Protein AF-A0A448WUN4-F1 (afdb_monomer_lite)

Radius of gyration: 31.85 Å; chains: 1; bounding box: 96×99×86 Å

Organism: NCBI:txid117903

Sequence (329 aa):
MLTHLNMSLDLSNSFTWDDYIARIDGHSADPKCFKQHIIPPPNNFEVNSLLEAVDHRSAAHDVPLATLSIDNINGASVLLDGNPNISPFLGSGTGRRSMMSGIVPGSGALRRFRAAAFSLGRVVELWGPRVRVRLVGTDDRNDCFFLVDSDQIRPYPSGHDLQPPFGYMHNHLVWGRTLKRAIEDAIFASPSWFIKPPPYPEGNLFKLGDKLEAVDRRNAQLICPASIGAISGQHVLVSFDGWSGAFDYWTRFDSRDLFPVGWCQAAGHPLQPPGPQASRPKLSISPSNNHDSHLSCNQQNSNSLSSSTHTSTASSKPRRRTGGSSEKA

pLDDT: mean 73.77, std 28.71, range [26.69, 98.81]

Secondary structure (DSSP, 8-state):
----------GGG---HHHHHHHHT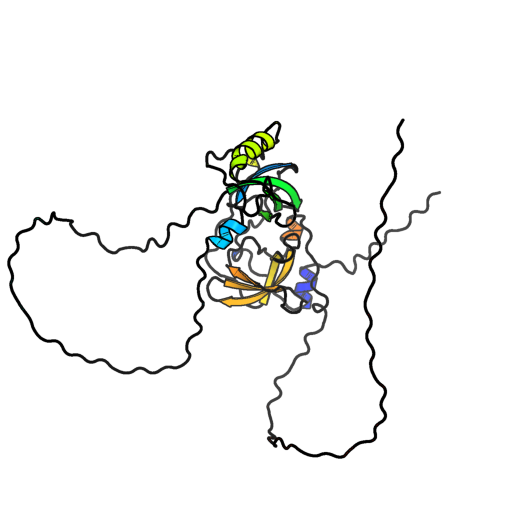--BPPGGGSSS-SSPPP----TT-EEEEE-HHHHHHTS-------------------------------------------S-----PPPPPEEEEEEEEEETTEEEEEETT--STT-EEEETT-TTEEPSP-SSPPPPPTT-SS-GGGHHHHHHHHHTTPPBPPGGGSPPPPPPPSS----TT-EEEEEETTEEEEEEEEEEEEEETTEEEEEETTS-STT-EEEETT-TTEE-TTHHHHHTPPBPPPPTTTTS-------------------------------------------------

InterPro domains:
  IPR004092 Mbt repeat domain [PF02820] (211-274)
  IPR004092 Mbt repeat domain [PS51079] (173-274)
  IPR004092 Mbt repeat domain [SM00561] (15-165)
  IPR004092 Mbt repeat domain [SM00561] (173-274)
  IPR050548 Polycomb group and chromatin remodeling factors [PTHR12247] (13-313)

Structure (mmCIF, N/CA/C/O backbone):
data_AF-A0A448WUN4-F1
#
_entry.id   AF-A0A448WUN4-F1
#
loop_
_atom_site.group_PDB
_atom_site.id
_atom_site.type_symbol
_atom_site.label_atom_id
_atom_site.label_alt_id
_atom_site.label_comp_id
_atom_site.label_asym_id
_atom_site.label_entity_id
_atom_site.label_seq_id
_atom_site.pdbx_PDB_ins_code
_atom_site.Cartn_x
_atom_site.Cartn_y
_atom_site.Cartn_z
_atom_site.occupancy
_atom_site.B_iso_or_equiv
_atom_site.auth_seq_id
_atom_site.auth_comp_id
_atom_site.auth_asym_id
_atom_site.auth_atom_id
_atom_site.pdbx_PDB_model_num
ATOM 1 N N . MET A 1 1 ? 25.906 38.667 14.475 1.00 34.78 1 MET A N 1
ATOM 2 C CA . MET A 1 1 ? 26.335 38.123 13.170 1.00 34.78 1 MET A CA 1
ATOM 3 C C . MET A 1 1 ? 26.348 36.609 13.283 1.00 34.78 1 MET A C 1
ATOM 5 O O . MET A 1 1 ? 27.312 36.054 13.787 1.00 34.78 1 MET A O 1
ATOM 9 N N . LEU A 1 2 ? 25.231 35.967 12.936 1.00 33.78 2 LEU A N 1
ATOM 10 C CA . LEU A 1 2 ? 25.111 34.510 12.869 1.00 33.78 2 LEU A CA 1
ATOM 11 C C . LEU A 1 2 ? 25.535 34.081 11.465 1.00 33.78 2 LEU A C 1
ATOM 13 O O . LEU A 1 2 ? 24.986 34.560 10.474 1.00 33.78 2 LEU A O 1
ATOM 17 N N . THR A 1 3 ? 26.552 33.235 11.391 1.00 36.47 3 THR A N 1
ATOM 18 C CA . THR A 1 3 ? 27.029 32.628 10.155 1.00 36.47 3 THR A CA 1
ATOM 19 C C . THR A 1 3 ? 25.971 31.657 9.638 1.00 36.47 3 THR A C 1
ATOM 21 O O . THR A 1 3 ? 25.732 30.602 10.219 1.00 36.47 3 THR A O 1
ATOM 24 N N . HIS A 1 4 ? 25.334 32.031 8.527 1.00 40.88 4 HIS A N 1
ATOM 25 C CA . HIS A 1 4 ? 24.613 31.114 7.652 1.00 40.88 4 HIS A CA 1
ATOM 26 C C . HIS A 1 4 ? 25.599 30.047 7.162 1.00 40.88 4 HIS A C 1
ATOM 28 O O . HIS A 1 4 ? 26.356 30.272 6.217 1.00 40.88 4 HIS A O 1
ATOM 34 N N . LEU A 1 5 ? 25.618 28.891 7.824 1.00 43.62 5 LEU A N 1
ATOM 35 C CA . LEU A 1 5 ? 26.245 27.702 7.270 1.00 43.62 5 LEU A CA 1
ATOM 36 C C . LEU A 1 5 ? 25.343 27.191 6.150 1.00 43.62 5 LEU A C 1
ATOM 38 O O . LEU A 1 5 ? 24.258 26.657 6.359 1.00 43.62 5 LEU A O 1
ATOM 42 N N . ASN A 1 6 ? 25.831 27.473 4.953 1.00 38.47 6 ASN A N 1
ATOM 43 C CA . ASN A 1 6 ? 25.390 27.023 3.653 1.00 38.47 6 ASN A CA 1
ATOM 44 C C . ASN A 1 6 ? 25.096 25.508 3.679 1.00 38.47 6 ASN A C 1
ATOM 46 O O . ASN A 1 6 ? 26.016 24.694 3.622 1.00 38.47 6 ASN A O 1
ATOM 50 N N . MET A 1 7 ? 23.819 25.122 3.769 1.00 45.12 7 MET A N 1
ATOM 51 C CA . MET A 1 7 ? 23.372 23.788 3.366 1.00 45.12 7 MET A CA 1
ATOM 52 C C . MET A 1 7 ? 23.432 23.719 1.838 1.00 45.12 7 MET A C 1
ATOM 54 O O . MET A 1 7 ? 22.410 23.819 1.161 1.00 45.12 7 MET A O 1
ATOM 58 N N . SER A 1 8 ? 24.630 23.546 1.279 1.00 41.94 8 SER A N 1
ATOM 59 C CA . SER A 1 8 ? 24.746 22.990 -0.065 1.00 41.94 8 SER A CA 1
ATOM 60 C C . SER A 1 8 ? 24.366 21.513 0.036 1.00 41.94 8 SER A C 1
ATOM 62 O O . SER A 1 8 ? 25.214 20.650 0.263 1.00 41.94 8 SER A O 1
ATOM 64 N N . LEU A 1 9 ? 23.063 21.236 -0.030 1.00 43.62 9 LEU A N 1
ATOM 65 C CA . LEU A 1 9 ? 22.558 19.897 -0.294 1.00 43.62 9 LEU A CA 1
ATOM 66 C C . LEU A 1 9 ? 23.211 19.431 -1.590 1.00 43.62 9 LEU A C 1
ATOM 68 O O . LEU A 1 9 ? 23.039 20.050 -2.640 1.00 43.62 9 LEU A O 1
ATOM 72 N N . ASP A 1 10 ? 23.987 18.362 -1.485 1.00 39.41 10 ASP A N 1
ATOM 73 C CA . ASP A 1 10 ? 24.520 17.634 -2.621 1.00 39.41 10 ASP A CA 1
ATOM 74 C C . ASP A 1 10 ? 23.350 16.966 -3.365 1.00 39.41 10 ASP A C 1
ATOM 76 O O . ASP A 1 10 ? 23.041 15.791 -3.185 1.00 39.41 10 ASP A O 1
ATOM 80 N N . LEU A 1 11 ? 22.642 17.760 -4.170 1.00 48.22 11 LEU A N 1
ATOM 81 C CA . LEU A 1 11 ? 21.568 17.328 -5.069 1.00 48.22 11 LEU A CA 1
ATOM 82 C C . LEU A 1 11 ? 22.083 16.397 -6.182 1.00 48.22 11 LEU A C 1
ATOM 84 O O . LEU A 1 11 ? 21.284 15.882 -6.955 1.00 48.22 11 LEU A O 1
ATOM 88 N N . SER A 1 12 ? 23.398 16.157 -6.272 1.00 50.25 12 SER A N 1
ATOM 89 C CA . SER A 1 12 ? 23.999 15.328 -7.324 1.00 50.25 12 SER A CA 1
ATOM 90 C C . SER A 1 12 ? 23.804 13.816 -7.127 1.00 50.25 12 SER A C 1
ATOM 92 O O . SER A 1 12 ? 24.121 13.047 -8.030 1.00 50.25 12 SER A O 1
ATOM 94 N N . ASN A 1 13 ? 23.246 13.385 -5.986 1.00 57.09 13 ASN A N 1
ATOM 95 C CA . ASN A 1 13 ? 23.095 11.970 -5.621 1.00 57.09 13 ASN A CA 1
ATOM 96 C C . ASN A 1 13 ? 21.646 11.522 -5.321 1.00 57.09 13 ASN A C 1
ATOM 98 O O . ASN A 1 13 ? 21.437 10.407 -4.836 1.00 57.09 13 ASN A O 1
ATOM 102 N N . SER A 1 14 ? 20.625 12.349 -5.581 1.00 77.62 14 SER A N 1
ATOM 103 C CA . SER A 1 14 ? 19.226 11.933 -5.395 1.00 77.62 14 SER A CA 1
ATOM 104 C C . SER A 1 14 ? 18.768 11.019 -6.534 1.00 77.62 14 SER A C 1
ATOM 106 O O . SER A 1 14 ? 18.884 11.382 -7.700 1.00 77.62 14 SER A O 1
ATOM 108 N N . PHE A 1 15 ? 18.223 9.845 -6.206 1.00 88.94 15 PHE A N 1
ATOM 109 C CA . PHE A 1 15 ? 17.659 8.924 -7.194 1.00 88.94 15 PHE A CA 1
ATOM 110 C C . PHE A 1 15 ? 16.473 9.554 -7.938 1.00 88.94 15 PHE A C 1
ATOM 112 O O . PHE A 1 15 ? 15.528 10.028 -7.308 1.00 88.94 15 PHE A O 1
ATOM 119 N N . THR A 1 16 ? 16.499 9.484 -9.269 1.00 92.50 16 THR A N 1
ATOM 120 C CA . THR A 1 16 ? 15.352 9.767 -10.137 1.00 92.50 16 THR A CA 1
ATOM 121 C C . THR A 1 16 ? 15.116 8.570 -11.054 1.00 92.50 16 THR A C 1
ATOM 123 O O . THR A 1 16 ? 16.055 7.876 -11.460 1.00 92.50 16 THR A O 1
ATOM 126 N N . TRP A 1 17 ? 13.851 8.306 -11.376 1.00 94.94 17 TRP A N 1
ATOM 127 C CA . TRP A 1 17 ? 13.513 7.225 -12.296 1.00 94.94 17 TRP A CA 1
ATOM 128 C C . TRP A 1 17 ? 14.002 7.497 -13.715 1.00 94.94 17 TRP A C 1
ATOM 130 O O . TRP A 1 17 ? 14.497 6.570 -14.352 1.00 94.94 17 TRP A O 1
ATOM 140 N N . ASP A 1 18 ? 13.912 8.744 -14.179 1.00 93.31 18 ASP A N 1
ATOM 141 C CA . ASP A 1 18 ? 14.301 9.130 -15.537 1.00 93.31 18 ASP A CA 1
ATOM 142 C C . ASP A 1 18 ? 15.790 8.853 -15.790 1.00 93.31 18 ASP A C 1
ATOM 144 O O . ASP A 1 18 ? 16.134 8.146 -16.741 1.00 93.31 18 ASP A O 1
ATOM 148 N N . ASP A 1 19 ? 16.671 9.305 -14.889 1.00 92.25 19 ASP A N 1
ATOM 149 C CA . ASP A 1 19 ? 18.114 9.066 -15.010 1.00 92.25 19 ASP A CA 1
ATOM 150 C C . ASP A 1 19 ? 18.443 7.577 -14.875 1.00 92.25 19 ASP A C 1
ATOM 152 O O . ASP A 1 19 ? 19.296 7.036 -15.587 1.00 92.25 19 ASP A O 1
ATOM 156 N N . TYR A 1 20 ? 17.765 6.885 -13.955 1.00 93.69 20 TYR A N 1
ATOM 157 C CA . TYR A 1 20 ? 18.007 5.470 -13.708 1.00 93.69 20 TYR A CA 1
ATOM 158 C C . TYR A 1 20 ? 17.620 4.601 -14.905 1.00 93.69 20 TYR A C 1
ATOM 160 O O . TYR A 1 20 ? 18.426 3.769 -15.325 1.00 93.69 20 TYR A O 1
ATOM 168 N N . ILE A 1 21 ? 16.426 4.816 -15.463 1.00 94.31 21 ILE A N 1
ATOM 169 C CA . ILE A 1 21 ? 15.906 4.097 -16.629 1.00 94.31 21 ILE A CA 1
ATOM 170 C C . ILE A 1 21 ? 16.778 4.371 -17.854 1.00 94.31 21 ILE A C 1
ATOM 172 O O . ILE A 1 21 ? 17.176 3.415 -18.521 1.00 94.31 21 ILE A O 1
ATOM 176 N N . ALA A 1 22 ? 17.139 5.635 -18.106 1.00 92.62 22 ALA A N 1
ATOM 177 C CA . ALA A 1 22 ? 18.017 6.003 -19.216 1.00 92.62 22 ALA A CA 1
ATOM 178 C C . ALA A 1 22 ? 19.392 5.325 -19.106 1.00 92.62 22 ALA A C 1
ATOM 180 O O . ALA A 1 22 ? 19.926 4.819 -20.091 1.00 92.62 22 ALA A O 1
ATOM 181 N N . ARG A 1 23 ? 19.959 5.256 -17.895 1.00 91.44 23 ARG A N 1
ATOM 182 C CA . ARG A 1 23 ? 21.275 4.648 -17.657 1.00 91.44 23 ARG A CA 1
ATOM 183 C C . ARG A 1 23 ? 21.302 3.137 -17.886 1.00 91.44 23 ARG A C 1
ATOM 185 O O . ARG A 1 23 ? 22.336 2.611 -18.291 1.00 91.44 23 ARG A O 1
ATOM 192 N N . ILE A 1 24 ? 20.221 2.434 -17.562 1.00 89.94 24 ILE A N 1
ATOM 193 C CA . ILE A 1 24 ? 20.156 0.966 -17.664 1.00 89.94 24 ILE A CA 1
ATOM 194 C C . ILE A 1 24 ? 19.498 0.476 -18.957 1.00 89.94 24 ILE A C 1
ATOM 196 O O . ILE A 1 24 ? 19.321 -0.734 -19.089 1.00 89.94 24 ILE A O 1
ATOM 200 N N . ASP A 1 25 ? 19.120 1.393 -19.856 1.00 91.31 25 ASP A N 1
ATOM 201 C CA . ASP A 1 25 ? 18.295 1.119 -21.042 1.00 91.31 25 ASP A CA 1
ATOM 202 C C . ASP A 1 25 ? 17.034 0.311 -20.675 1.00 91.31 25 ASP A C 1
ATOM 204 O O . ASP A 1 25 ? 16.731 -0.752 -21.217 1.00 91.31 25 ASP A O 1
ATOM 208 N N . GLY A 1 26 ? 16.363 0.763 -19.612 1.00 91.62 26 GLY A N 1
ATOM 209 C CA . GLY A 1 26 ? 15.203 0.094 -19.034 1.00 91.62 26 GLY A CA 1
ATOM 210 C C . GLY A 1 26 ? 13.885 0.557 -19.647 1.00 91.62 26 GLY A C 1
ATOM 211 O O . GLY A 1 26 ? 13.801 1.576 -20.330 1.00 91.62 26 GLY A O 1
ATOM 212 N N . HIS A 1 27 ? 12.811 -0.155 -19.314 1.00 95.56 27 HIS A N 1
ATOM 213 C CA . HIS A 1 27 ? 11.446 0.256 -19.631 1.00 95.56 27 HIS A CA 1
ATOM 214 C C . HIS A 1 27 ? 10.569 0.128 -18.388 1.00 95.56 27 HIS A C 1
ATOM 216 O O . HIS A 1 27 ? 10.683 -0.850 -17.649 1.00 95.56 27 HIS A O 1
ATOM 222 N N . SER A 1 28 ? 9.715 1.119 -18.138 1.00 97.88 28 SER A N 1
ATOM 223 C CA . SER A 1 28 ? 8.696 1.048 -17.091 1.00 97.88 28 SER A CA 1
ATOM 224 C C . SER A 1 28 ? 7.518 0.185 -17.541 1.00 97.88 28 SER A C 1
ATOM 226 O O . SER A 1 28 ? 7.147 0.184 -18.716 1.00 97.88 28 SER A O 1
ATOM 228 N N . ALA A 1 29 ? 6.916 -0.542 -16.600 1.00 98.12 29 ALA A N 1
ATOM 229 C CA . ALA A 1 29 ? 5.646 -1.216 -16.846 1.00 98.12 29 ALA A CA 1
ATOM 230 C C . ALA A 1 29 ? 4.557 -0.192 -17.211 1.00 98.12 29 ALA A C 1
ATOM 232 O O . ALA A 1 29 ? 4.466 0.875 -16.598 1.00 98.12 29 ALA A O 1
ATOM 233 N N . ASP A 1 30 ? 3.690 -0.546 -18.163 1.00 97.75 30 ASP A N 1
ATOM 234 C CA . ASP A 1 30 ? 2.522 0.269 -18.512 1.00 97.75 30 ASP A CA 1
ATOM 235 C C . ASP A 1 30 ? 1.602 0.421 -17.278 1.00 97.75 30 ASP A C 1
ATOM 237 O O . ASP A 1 30 ? 1.308 -0.579 -16.614 1.00 97.75 30 ASP A O 1
ATOM 241 N N . PRO A 1 31 ? 1.104 1.632 -16.951 1.00 97.19 31 PRO A N 1
ATOM 242 C CA . PRO A 1 31 ? 0.159 1.842 -15.852 1.00 97.19 31 PRO A CA 1
ATOM 243 C C . PRO A 1 31 ? -1.066 0.913 -15.873 1.00 97.19 31 PRO A C 1
ATOM 245 O O . PRO A 1 31 ? -1.608 0.597 -14.814 1.00 97.19 31 PRO A O 1
ATOM 248 N N . LYS A 1 32 ? -1.485 0.421 -17.047 1.00 97.06 32 LYS A N 1
ATOM 249 C CA . LYS A 1 32 ? -2.587 -0.545 -17.199 1.00 97.06 32 LYS A CA 1
ATOM 250 C C . LYS A 1 32 ? -2.302 -1.911 -16.574 1.00 97.06 32 LYS A C 1
ATOM 252 O O . LYS A 1 32 ? -3.246 -2.660 -16.345 1.00 97.06 32 LYS A O 1
ATOM 257 N N . CYS A 1 33 ? -1.043 -2.249 -16.297 1.00 97.88 33 CYS A N 1
ATOM 258 C CA . CYS A 1 33 ? -0.672 -3.490 -15.615 1.00 97.88 33 CYS A CA 1
ATOM 259 C C . CYS A 1 33 ? -1.099 -3.499 -14.138 1.00 97.88 33 CYS A C 1
ATOM 261 O O . CYS A 1 33 ? -1.206 -4.567 -13.535 1.00 97.88 33 CYS A O 1
ATOM 263 N N . PHE A 1 34 ? -1.327 -2.325 -13.544 1.00 98.50 34 PHE A N 1
ATOM 264 C CA . PHE A 1 34 ? -1.465 -2.160 -12.103 1.00 98.50 34 PHE A CA 1
ATOM 265 C C . PHE A 1 34 ? -2.920 -2.000 -11.672 1.00 98.50 34 PHE A C 1
ATOM 267 O O . PHE A 1 34 ? -3.683 -1.225 -12.246 1.00 98.50 34 PHE A O 1
ATOM 274 N N . LYS A 1 35 ? -3.288 -2.653 -10.565 1.00 98.06 35 LYS A N 1
ATOM 275 C CA . LYS A 1 35 ? -4.530 -2.365 -9.834 1.00 98.06 35 LYS A CA 1
ATOM 276 C C . LYS A 1 35 ? -4.322 -1.142 -8.928 1.00 98.06 35 LYS A C 1
ATOM 278 O O . LYS A 1 35 ? -4.313 -1.258 -7.702 1.00 98.06 35 LYS A O 1
ATOM 283 N N . GLN A 1 36 ? -4.093 0.021 -9.534 1.00 98.00 36 GLN A N 1
ATOM 284 C CA . GLN A 1 36 ? -3.876 1.297 -8.844 1.00 98.00 36 GLN A CA 1
ATOM 285 C C . GLN A 1 36 ? -4.646 2.426 -9.531 1.00 98.00 36 GLN A C 1
ATOM 287 O O . GLN A 1 36 ? -4.909 2.370 -10.731 1.00 98.00 36 GLN A O 1
ATOM 292 N N . HIS A 1 37 ? -4.984 3.479 -8.783 1.00 96.31 37 HIS A N 1
ATOM 293 C CA . HIS A 1 37 ? -5.381 4.737 -9.414 1.00 96.31 37 HIS A CA 1
ATOM 294 C C . HIS A 1 37 ? -4.165 5.366 -10.099 1.00 96.31 37 HIS A C 1
ATOM 296 O O . HIS A 1 37 ? -3.080 5.421 -9.515 1.00 96.31 37 HIS A O 1
ATOM 302 N N . ILE A 1 38 ? -4.367 5.864 -11.323 1.00 90.94 38 ILE A N 1
ATOM 303 C CA . ILE A 1 38 ? -3.334 6.580 -12.092 1.00 90.94 38 ILE A CA 1
ATOM 304 C C . ILE A 1 38 ? -2.840 7.795 -11.302 1.00 90.94 38 ILE A C 1
ATOM 306 O O . ILE A 1 38 ? -1.643 8.049 -11.229 1.00 90.94 38 ILE A O 1
ATOM 310 N N . ILE A 1 39 ? -3.775 8.523 -10.691 1.00 95.00 39 ILE A N 1
ATOM 311 C CA . ILE A 1 39 ? -3.486 9.609 -9.760 1.00 95.00 39 ILE A CA 1
ATOM 312 C C . ILE A 1 39 ? -3.633 9.033 -8.349 1.00 95.00 39 ILE A C 1
ATOM 314 O O . ILE A 1 39 ? -4.725 8.554 -8.027 1.00 95.00 39 ILE A O 1
ATOM 318 N N . PRO A 1 40 ? -2.583 9.059 -7.509 1.00 97.19 40 PRO A N 1
ATOM 319 C CA . PRO A 1 40 ? -2.671 8.568 -6.141 1.00 97.19 40 PRO A CA 1
ATOM 320 C C . PRO A 1 40 ? -3.851 9.208 -5.387 1.00 97.19 40 PRO A C 1
ATOM 322 O O . PRO A 1 40 ? -4.027 10.428 -5.452 1.00 97.19 40 PRO A O 1
ATOM 325 N N . PRO A 1 41 ? -4.683 8.415 -4.689 1.00 97.19 41 PRO A N 1
ATOM 326 C CA . PRO A 1 41 ? -5.838 8.951 -3.982 1.00 97.19 41 PRO A CA 1
ATOM 327 C C . PRO A 1 41 ? -5.401 9.830 -2.796 1.00 97.19 41 PRO A C 1
ATOM 329 O O . PRO A 1 41 ? -4.418 9.503 -2.127 1.00 97.19 41 PRO A O 1
ATOM 332 N N . PRO A 1 42 ? -6.121 10.923 -2.485 1.00 97.06 42 PRO A N 1
ATOM 333 C CA . PRO A 1 42 ? -5.808 11.743 -1.320 1.00 97.06 42 PRO A CA 1
ATOM 334 C C . PRO A 1 42 ? -6.038 10.955 -0.025 1.00 97.06 42 PRO A C 1
ATOM 336 O O . PRO A 1 42 ? -6.995 10.185 0.085 1.00 97.06 42 PRO A O 1
ATOM 339 N N . ASN A 1 43 ? -5.182 11.180 0.971 1.00 98.06 43 ASN A N 1
ATOM 340 C CA . ASN A 1 43 ? -5.317 10.577 2.291 1.00 98.06 43 ASN A CA 1
ATOM 341 C C . ASN A 1 43 ? -5.875 11.586 3.294 1.00 98.06 43 ASN A C 1
ATOM 343 O O . ASN A 1 43 ? -5.195 12.543 3.653 1.00 98.06 43 ASN A O 1
ATOM 347 N N . ASN A 1 44 ? -7.102 11.339 3.751 1.00 98.12 44 ASN A N 1
ATOM 348 C CA . ASN A 1 44 ? -7.797 12.180 4.726 1.00 98.12 44 ASN A CA 1
ATOM 349 C C . ASN A 1 44 ? -7.895 11.522 6.112 1.00 98.12 44 ASN A C 1
ATOM 351 O O . ASN A 1 44 ? -8.611 12.030 6.968 1.00 98.12 44 ASN A O 1
ATOM 355 N N . PHE A 1 45 ? -7.243 10.373 6.324 1.00 98.50 45 PHE A N 1
ATOM 356 C CA . PHE A 1 45 ? -7.257 9.709 7.623 1.00 98.50 45 PHE A CA 1
ATOM 357 C C . PHE A 1 45 ? -6.484 10.511 8.662 1.00 98.50 45 PHE A C 1
ATOM 359 O O . PHE A 1 45 ? -5.498 11.176 8.360 1.00 98.50 45 PHE A O 1
ATOM 366 N N . GLU A 1 46 ? -6.896 10.360 9.915 1.00 98.31 46 GLU A N 1
ATOM 367 C CA . GLU A 1 46 ? -6.225 10.961 11.060 1.00 98.31 46 GLU A CA 1
ATOM 368 C C . GLU A 1 46 ? -5.618 9.881 11.955 1.00 98.31 46 GLU A C 1
ATOM 370 O O . GLU A 1 46 ? -6.206 8.814 12.174 1.00 98.31 46 GLU A O 1
ATOM 375 N N . VAL A 1 47 ? -4.436 10.162 12.506 1.00 98.25 47 VAL A N 1
ATOM 376 C CA . VAL A 1 47 ? -3.802 9.289 13.500 1.00 98.25 47 VAL A CA 1
ATOM 377 C C . VAL A 1 47 ? -4.704 9.181 14.732 1.00 98.25 47 VAL A C 1
ATOM 379 O O . VAL A 1 47 ? -5.307 10.156 15.167 1.00 98.25 47 VAL A O 1
ATOM 382 N N . ASN A 1 48 ? -4.771 7.982 15.307 1.00 97.88 48 ASN A N 1
ATOM 383 C CA . ASN A 1 48 ? -5.653 7.552 16.395 1.00 97.88 48 ASN A CA 1
ATOM 384 C C . ASN A 1 48 ? -7.122 7.321 16.029 1.00 97.88 48 ASN A C 1
ATOM 386 O O . ASN A 1 48 ? -7.847 6.779 16.868 1.00 97.88 48 ASN A O 1
ATOM 390 N N . SER A 1 49 ? -7.552 7.633 14.802 1.00 98.50 49 SER A N 1
ATOM 391 C CA . SER A 1 49 ? -8.900 7.272 14.359 1.00 98.50 49 SER A CA 1
ATOM 392 C C . SER A 1 49 ? -9.084 5.748 14.294 1.00 98.50 49 SER A C 1
ATOM 394 O O . SER A 1 49 ? -8.145 4.991 14.014 1.00 98.50 49 SER A O 1
ATOM 396 N N . LEU A 1 50 ? -10.297 5.289 14.599 1.00 98.62 50 LEU A N 1
ATOM 397 C CA . LEU A 1 50 ? -10.685 3.884 14.551 1.00 98.62 50 LEU A CA 1
ATOM 398 C C . LEU A 1 50 ? -11.381 3.534 13.239 1.00 98.62 50 LEU A C 1
ATOM 400 O O . LEU A 1 50 ? -12.205 4.290 12.725 1.00 98.62 50 LEU A O 1
ATOM 404 N N . LEU A 1 51 ? -11.082 2.340 12.745 1.00 98.62 51 LEU A N 1
ATOM 405 C CA . LEU A 1 51 ? -11.678 1.732 11.561 1.00 98.62 51 LEU A CA 1
ATOM 406 C C . LEU A 1 51 ? -11.806 0.222 11.766 1.00 98.62 51 LEU A C 1
ATOM 408 O O . LEU A 1 51 ? -11.305 -0.329 12.747 1.00 98.62 51 LEU A O 1
ATOM 412 N N . GLU A 1 52 ? -12.447 -0.469 10.835 1.00 98.12 52 GLU A N 1
ATOM 413 C CA . GLU A 1 52 ? -12.385 -1.926 10.773 1.00 98.12 52 GLU A CA 1
ATOM 414 C C . GLU A 1 52 ? -11.367 -2.347 9.716 1.00 98.12 52 GLU A C 1
ATOM 416 O O . GLU A 1 52 ? -11.410 -1.853 8.590 1.00 98.12 52 GLU A O 1
ATOM 421 N N . ALA A 1 53 ? -10.468 -3.266 10.062 1.00 97.56 53 ALA A N 1
ATOM 422 C CA . ALA A 1 53 ? -9.447 -3.782 9.154 1.00 97.56 53 ALA A CA 1
ATOM 423 C C . ALA A 1 53 ? -9.425 -5.307 9.162 1.00 97.56 53 ALA A C 1
ATOM 425 O O . ALA A 1 53 ? -9.660 -5.934 10.199 1.00 97.56 53 ALA A O 1
ATOM 426 N N . VAL A 1 54 ? -9.110 -5.899 8.013 1.00 95.31 54 VAL A N 1
ATOM 427 C CA . VAL A 1 54 ? -8.832 -7.332 7.905 1.00 95.31 54 VAL A CA 1
ATOM 428 C C . VAL A 1 54 ? -7.584 -7.677 8.711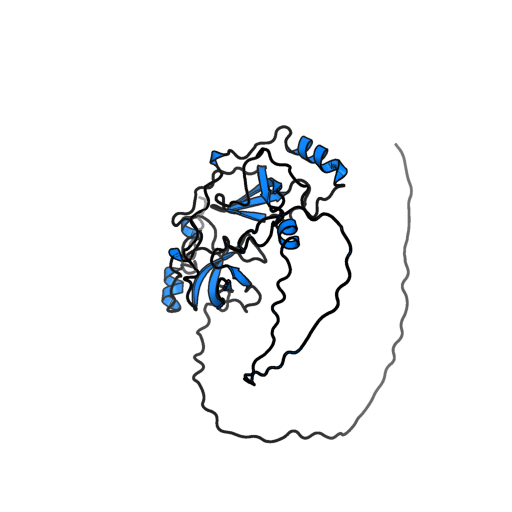 1.00 95.31 54 VAL A C 1
ATOM 430 O O . VAL A 1 54 ? -6.548 -7.025 8.583 1.00 95.31 54 VAL A O 1
ATOM 433 N N . ASP A 1 55 ? -7.654 -8.756 9.485 1.00 91.44 55 ASP A N 1
ATOM 434 C CA . ASP A 1 55 ? -6.461 -9.369 10.056 1.00 91.44 55 ASP A CA 1
ATOM 435 C C . ASP A 1 55 ? -5.762 -10.266 9.021 1.00 91.44 55 ASP A C 1
ATOM 437 O O . ASP A 1 55 ? -6.218 -11.374 8.714 1.00 91.44 55 ASP A O 1
ATOM 441 N N . HIS A 1 56 ? -4.627 -9.799 8.493 1.00 87.44 56 HIS A N 1
ATOM 442 C CA . HIS A 1 56 ? -3.827 -10.528 7.501 1.00 87.44 56 HIS A CA 1
ATOM 443 C C . HIS A 1 56 ? -3.301 -11.877 7.995 1.00 87.44 56 HIS A C 1
ATOM 445 O O . HIS A 1 56 ? -3.094 -12.775 7.179 1.00 87.44 56 HIS A O 1
ATOM 451 N N . ARG A 1 57 ? -3.114 -12.068 9.306 1.00 80.81 57 ARG A N 1
ATOM 452 C CA . ARG A 1 57 ? -2.652 -13.353 9.859 1.00 80.81 57 ARG A CA 1
ATOM 453 C C . ARG A 1 57 ? -3.781 -14.369 9.889 1.00 80.81 57 ARG A C 1
ATOM 455 O O . ARG A 1 57 ? -3.565 -15.524 9.535 1.00 80.81 57 ARG A O 1
ATOM 462 N N . SER A 1 58 ? -4.990 -13.929 10.225 1.00 75.94 58 SER A N 1
ATOM 463 C CA . SER A 1 58 ? -6.187 -14.768 10.099 1.00 75.94 58 SER A CA 1
ATOM 464 C C . SER A 1 58 ? -6.433 -15.147 8.636 1.00 75.94 58 SER A C 1
ATOM 466 O O . SER A 1 58 ? -6.629 -16.319 8.330 1.00 75.94 58 SER A O 1
ATOM 468 N N . ALA A 1 59 ? -6.317 -14.182 7.716 1.00 63.44 59 ALA A N 1
ATOM 469 C CA . ALA A 1 59 ? -6.490 -14.422 6.284 1.00 63.44 59 ALA A CA 1
ATOM 470 C C . ALA A 1 59 ? -5.448 -15.401 5.704 1.00 63.44 59 ALA A C 1
ATOM 472 O O . ALA A 1 59 ? -5.794 -16.227 4.862 1.00 63.44 59 ALA A O 1
ATOM 473 N N . ALA A 1 60 ? -4.192 -15.352 6.166 1.00 60.97 60 ALA A N 1
ATOM 474 C CA . ALA A 1 60 ? -3.142 -16.277 5.734 1.00 60.97 60 ALA A CA 1
ATOM 475 C C . ALA A 1 60 ? -3.402 -17.729 6.174 1.00 60.97 60 ALA A C 1
ATOM 477 O O . ALA A 1 60 ? -3.068 -18.659 5.442 1.00 60.97 60 ALA A O 1
ATOM 478 N N . HIS A 1 61 ? -4.022 -17.935 7.341 1.00 55.69 61 HIS A N 1
ATOM 479 C CA . HIS A 1 61 ? -4.403 -19.268 7.816 1.00 55.69 61 HIS A CA 1
ATOM 480 C C . HIS A 1 61 ? -5.596 -19.870 7.057 1.00 55.69 61 HIS A C 1
ATOM 482 O O . HIS A 1 61 ? -5.740 -21.093 7.033 1.00 55.69 61 HIS A O 1
ATOM 488 N N . ASP A 1 62 ? -6.412 -19.038 6.407 1.00 47.44 62 ASP A N 1
ATOM 489 C CA . ASP A 1 62 ? -7.591 -19.470 5.650 1.00 47.44 62 ASP A CA 1
ATOM 490 C C . ASP A 1 62 ? -7.284 -19.839 4.180 1.00 47.44 62 ASP A C 1
ATOM 492 O O . ASP A 1 62 ? -8.162 -20.354 3.478 1.00 47.44 62 ASP A O 1
ATOM 496 N N . VAL A 1 63 ? -6.050 -19.633 3.691 1.00 45.47 63 VAL A N 1
ATOM 497 C CA . VAL A 1 63 ? -5.637 -20.070 2.345 1.00 45.47 63 VAL A CA 1
ATOM 498 C C . VAL A 1 63 ? -5.273 -21.564 2.383 1.00 45.47 63 VAL A C 1
ATOM 500 O O . VAL A 1 63 ? -4.317 -21.941 3.062 1.00 45.47 63 VAL A O 1
ATOM 503 N N . PRO A 1 64 ? -5.972 -22.451 1.642 1.00 38.41 64 PRO A N 1
ATOM 504 C CA . PRO A 1 64 ? -5.540 -23.836 1.512 1.00 38.41 64 PRO A CA 1
ATOM 505 C C . PRO A 1 64 ? -4.176 -23.859 0.823 1.00 38.41 64 PRO A C 1
ATOM 507 O O . PRO A 1 64 ? -4.036 -23.307 -0.268 1.00 38.41 64 PRO A O 1
ATOM 510 N N . LEU A 1 65 ? -3.190 -24.507 1.445 1.00 35.31 65 LEU A N 1
ATOM 511 C CA . LEU A 1 65 ? -1.865 -24.718 0.871 1.00 35.31 65 LEU A CA 1
ATOM 512 C C . LEU A 1 65 ? -2.023 -25.398 -0.501 1.00 35.31 65 LEU A C 1
ATOM 514 O O . LEU A 1 65 ? -2.348 -26.583 -0.581 1.00 35.31 65 LEU A O 1
ATOM 518 N N . ALA A 1 66 ? -1.855 -24.652 -1.592 1.00 39.16 66 ALA A N 1
ATOM 519 C CA . ALA A 1 66 ? -1.763 -25.249 -2.912 1.00 39.16 66 ALA A CA 1
ATOM 520 C C . ALA A 1 66 ? -0.390 -25.921 -2.998 1.00 39.16 66 ALA A C 1
ATOM 522 O O . ALA A 1 66 ? 0.629 -25.255 -3.172 1.00 39.16 66 ALA A O 1
ATOM 523 N N . THR A 1 67 ? -0.356 -27.240 -2.822 1.00 31.28 67 THR A N 1
ATOM 524 C CA . THR A 1 67 ? 0.808 -28.054 -3.163 1.00 31.28 67 THR A CA 1
ATOM 525 C C . THR A 1 67 ? 1.087 -27.859 -4.652 1.00 31.28 67 THR A C 1
ATOM 527 O O . THR A 1 67 ? 0.358 -28.370 -5.498 1.00 31.28 67 THR A O 1
ATOM 530 N N . LEU A 1 68 ? 2.122 -27.086 -4.984 1.00 35.12 68 LEU A N 1
ATOM 531 C CA . LEU A 1 68 ? 2.733 -27.130 -6.306 1.00 35.12 68 LEU A CA 1
ATOM 532 C C . LEU A 1 68 ? 3.439 -28.485 -6.410 1.00 35.12 68 LEU A C 1
ATOM 534 O O . LEU A 1 68 ? 4.586 -28.627 -5.994 1.00 35.12 68 LEU A O 1
ATOM 538 N N . SER A 1 69 ? 2.723 -29.503 -6.887 1.00 28.97 69 SER A N 1
ATOM 539 C CA . SER A 1 69 ? 3.337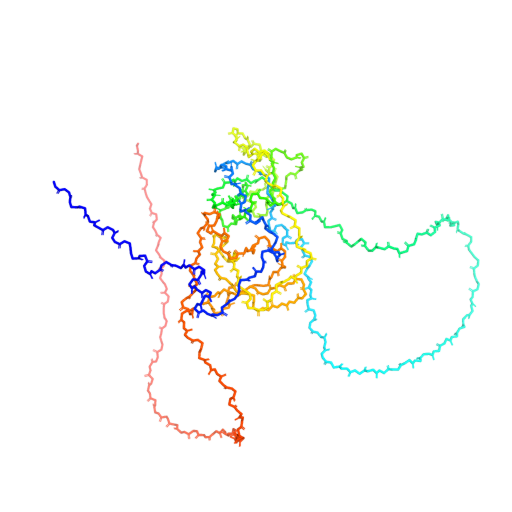 -30.771 -7.271 1.00 28.97 69 SER A CA 1
ATOM 540 C C . SER A 1 69 ? 4.232 -30.520 -8.481 1.00 28.97 69 SER A C 1
ATOM 542 O O . SER A 1 69 ? 3.751 -30.215 -9.571 1.00 28.97 69 SER A O 1
ATOM 544 N N . ILE A 1 70 ? 5.541 -30.619 -8.265 1.00 42.50 70 ILE A N 1
ATOM 545 C CA . ILE A 1 70 ? 6.534 -30.786 -9.323 1.00 42.50 70 ILE A CA 1
ATOM 546 C C . ILE A 1 70 ? 6.607 -32.285 -9.588 1.00 42.50 70 ILE A C 1
ATOM 548 O O . ILE A 1 70 ? 7.288 -32.982 -8.856 1.00 42.50 70 ILE A O 1
ATOM 552 N N . ASP A 1 71 ? 5.885 -32.749 -10.601 1.00 32.56 71 ASP A N 1
ATOM 553 C CA . ASP A 1 71 ? 6.027 -34.051 -11.263 1.00 32.56 71 ASP A CA 1
ATOM 554 C C . ASP A 1 71 ? 5.379 -33.858 -12.652 1.00 32.56 71 ASP A C 1
ATOM 556 O O . ASP A 1 71 ? 4.282 -33.320 -12.740 1.00 32.56 71 ASP A O 1
ATOM 560 N N . ASN A 1 72 ? 5.920 -34.214 -13.812 1.00 30.88 72 ASN A N 1
ATOM 561 C CA . ASN A 1 72 ? 7.129 -34.921 -14.182 1.00 30.88 72 ASN A CA 1
ATOM 562 C C . ASN A 1 72 ? 7.332 -34.624 -15.685 1.00 30.88 72 ASN A C 1
ATOM 564 O O . ASN A 1 72 ? 6.376 -34.663 -16.466 1.00 30.88 72 ASN A O 1
ATOM 568 N N . ILE A 1 73 ? 8.557 -34.308 -16.097 1.00 42.97 73 ILE A N 1
ATOM 569 C CA . ILE A 1 73 ? 8.949 -34.277 -17.509 1.00 42.97 73 ILE A CA 1
ATOM 570 C C . ILE A 1 73 ? 9.073 -35.739 -17.937 1.00 42.97 73 ILE A C 1
ATOM 572 O O . ILE A 1 73 ? 9.903 -36.442 -17.375 1.00 42.97 73 ILE A O 1
ATOM 576 N N . ASN A 1 74 ? 8.238 -36.196 -18.874 1.00 31.97 74 ASN A N 1
ATOM 577 C CA . ASN A 1 74 ? 8.582 -37.115 -19.972 1.00 31.97 74 ASN A CA 1
ATOM 578 C C . ASN A 1 74 ? 7.306 -37.662 -20.619 1.00 31.97 74 ASN A C 1
ATOM 580 O O . ASN A 1 74 ? 6.429 -38.215 -19.959 1.00 31.97 74 ASN A O 1
ATOM 584 N N . GLY A 1 75 ? 7.217 -37.501 -21.938 1.00 32.34 75 GLY A N 1
ATOM 585 C CA . GLY A 1 75 ? 6.160 -38.092 -22.740 1.00 32.34 75 GLY A CA 1
ATOM 586 C C . GLY A 1 75 ? 6.249 -39.615 -22.795 1.00 32.34 75 GLY A C 1
ATOM 587 O O . GLY A 1 75 ? 7.335 -40.178 -22.883 1.00 32.34 75 GLY A O 1
ATOM 588 N N . ALA A 1 76 ? 5.085 -40.258 -22.812 1.00 29.88 76 ALA A N 1
ATOM 589 C CA . ALA A 1 76 ? 4.847 -41.515 -23.512 1.00 29.88 76 ALA A CA 1
ATOM 590 C C . ALA A 1 76 ? 3.333 -41.725 -23.636 1.00 29.88 76 ALA A C 1
ATOM 592 O O . ALA A 1 76 ? 2.630 -41.990 -22.665 1.00 29.88 76 ALA A O 1
ATOM 593 N N . SER A 1 77 ? 2.834 -41.581 -24.858 1.00 38.78 77 SER A N 1
ATOM 594 C CA . SER A 1 77 ? 1.531 -42.060 -25.302 1.00 38.78 77 SER A CA 1
ATOM 595 C C . SER A 1 77 ? 1.527 -43.590 -25.367 1.00 38.78 77 SER A C 1
ATOM 597 O O . SER A 1 77 ? 2.330 -44.130 -26.124 1.00 38.78 77 SER A O 1
ATOM 599 N N . VAL A 1 78 ? 0.611 -44.283 -24.679 1.00 30.11 78 VAL A N 1
ATOM 600 C CA . VAL A 1 78 ? 0.260 -45.682 -24.996 1.00 30.11 78 VAL A CA 1
ATOM 601 C C . VAL A 1 78 ? -1.227 -45.956 -24.709 1.00 30.11 78 VAL A C 1
ATOM 603 O O . VAL A 1 78 ? -1.647 -46.033 -23.563 1.00 30.11 78 VAL A O 1
ATOM 606 N N . LEU A 1 79 ? -1.967 -46.052 -25.816 1.00 28.31 79 LEU A N 1
ATOM 607 C CA . LEU A 1 79 ? -3.032 -46.991 -26.209 1.00 28.31 79 LEU A CA 1
ATOM 608 C C . LEU A 1 79 ? -4.229 -47.335 -25.293 1.00 28.31 79 LEU A C 1
ATOM 610 O O . LEU A 1 79 ? -4.113 -47.769 -24.153 1.00 28.31 79 LEU A O 1
ATOM 614 N N . LEU A 1 80 ? -5.391 -47.209 -25.943 1.00 40.06 80 LEU A N 1
ATOM 615 C CA . LEU A 1 80 ? -6.711 -47.761 -25.643 1.00 40.06 80 LEU A CA 1
ATOM 616 C C . LEU A 1 80 ? -6.725 -49.295 -25.716 1.00 40.06 80 LEU A C 1
ATOM 618 O O . LEU A 1 80 ? -6.025 -49.862 -26.545 1.00 40.06 80 LEU A O 1
ATOM 622 N N . ASP A 1 81 ? -7.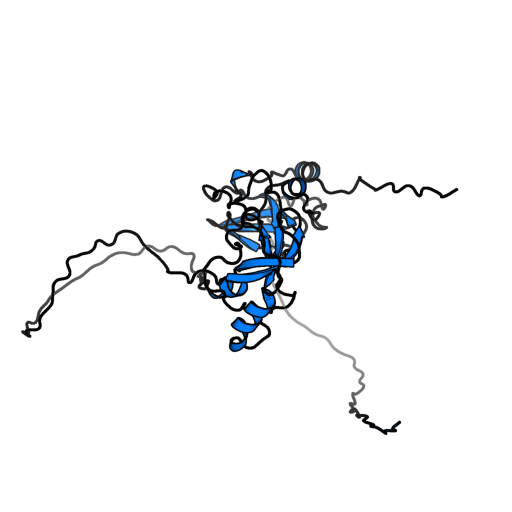569 -49.908 -24.882 1.00 28.41 81 ASP A N 1
ATOM 623 C CA . ASP A 1 81 ? -8.498 -51.029 -25.152 1.00 28.41 81 ASP A CA 1
ATOM 624 C C . ASP A 1 81 ? -8.977 -51.531 -23.767 1.00 28.41 81 ASP A C 1
ATOM 626 O O . ASP A 1 81 ? -8.186 -51.670 -22.843 1.00 28.41 81 ASP A O 1
ATOM 630 N N . GLY A 1 82 ? -10.253 -51.723 -23.431 1.00 28.41 82 GLY A N 1
ATOM 631 C CA . GLY A 1 82 ? -11.383 -52.165 -24.231 1.00 28.41 82 GLY A CA 1
ATOM 632 C C . GLY A 1 82 ? -11.713 -53.618 -23.868 1.00 28.41 82 GLY A C 1
ATOM 633 O O . GLY A 1 82 ? -11.169 -54.512 -24.496 1.00 28.41 82 GLY A O 1
ATOM 634 N N . ASN A 1 83 ? -12.596 -53.871 -22.884 1.00 31.94 83 ASN A N 1
ATOM 635 C CA . ASN A 1 83 ? -13.655 -54.888 -23.037 1.00 31.94 83 ASN A CA 1
ATOM 636 C C . ASN A 1 83 ? -14.726 -54.859 -21.912 1.00 31.94 83 ASN A C 1
ATOM 638 O O . ASN A 1 83 ? -14.360 -54.787 -20.737 1.00 31.94 83 ASN A O 1
ATOM 642 N N . PRO A 1 84 ? -16.030 -54.979 -22.242 1.00 53.34 84 PRO A N 1
ATOM 643 C CA . PRO A 1 84 ? -17.159 -55.154 -21.322 1.00 53.34 84 PRO A CA 1
ATOM 644 C C . PRO A 1 84 ? -17.604 -56.634 -21.218 1.00 53.34 84 PRO A C 1
ATOM 646 O O . PRO A 1 84 ? -17.175 -57.443 -22.033 1.00 53.34 84 PRO A O 1
ATOM 649 N N . ASN A 1 85 ? -18.453 -56.991 -20.231 1.00 30.28 85 ASN A N 1
ATOM 650 C CA . ASN A 1 85 ? -19.579 -57.963 -20.330 1.00 30.28 85 ASN A CA 1
ATOM 651 C C . ASN A 1 85 ? -20.184 -58.366 -18.947 1.00 30.28 85 ASN A C 1
ATOM 653 O O . ASN A 1 85 ? -19.464 -58.862 -18.090 1.00 30.28 85 ASN A O 1
ATOM 657 N N . ILE A 1 86 ? -21.487 -58.064 -18.713 1.00 32.56 86 ILE A N 1
ATOM 658 C CA . ILE A 1 86 ? -22.672 -58.979 -18.540 1.00 32.56 86 ILE A CA 1
ATOM 659 C C . ILE A 1 86 ? -22.892 -59.452 -17.068 1.00 32.56 86 ILE A C 1
ATOM 661 O O . ILE A 1 86 ? -22.105 -60.248 -16.581 1.00 32.56 86 ILE A O 1
ATOM 665 N N . SER A 1 87 ? -23.764 -58.853 -16.219 1.00 31.30 87 SER A N 1
ATOM 666 C CA . SER A 1 87 ? -25.260 -58.875 -16.044 1.00 31.30 87 SER A CA 1
ATOM 667 C C . SER A 1 87 ? -25.834 -60.116 -15.289 1.00 31.30 87 SER A C 1
ATOM 669 O O . SER A 1 87 ? -25.101 -61.075 -15.088 1.00 31.30 87 SER A O 1
ATOM 671 N N . PRO A 1 88 ? -27.128 -60.172 -14.872 1.00 42.38 88 PRO A N 1
ATOM 672 C CA . PRO A 1 88 ? -27.847 -59.401 -13.837 1.00 42.38 88 PRO A CA 1
ATOM 673 C C . PRO A 1 88 ? -28.449 -60.299 -12.709 1.00 42.38 88 PRO A C 1
ATOM 675 O O . PRO A 1 88 ? -28.609 -61.501 -12.891 1.00 42.38 88 PRO A O 1
ATOM 678 N N . PHE A 1 89 ? -28.881 -59.740 -11.566 1.00 26.69 89 PHE A N 1
ATOM 679 C CA . PHE A 1 89 ? -29.748 -60.469 -10.616 1.00 26.69 89 PHE A CA 1
ATOM 680 C C . PHE A 1 89 ? -30.851 -59.573 -10.032 1.00 26.69 89 PHE A C 1
ATOM 682 O O . PHE A 1 89 ? -30.580 -58.499 -9.495 1.00 26.69 89 PHE A O 1
ATOM 689 N N . LEU A 1 90 ? -32.102 -60.029 -10.176 1.00 28.23 90 LEU A N 1
ATOM 690 C CA . LEU A 1 90 ? -33.315 -59.434 -9.614 1.00 28.23 90 LEU A CA 1
ATOM 691 C C . LEU A 1 90 ? -33.454 -59.777 -8.123 1.00 28.23 90 LEU A C 1
ATOM 693 O O . LEU A 1 90 ? -33.278 -60.924 -7.724 1.00 28.23 90 LEU A O 1
ATOM 697 N N . GLY A 1 91 ? -33.892 -58.799 -7.331 1.00 29.12 91 GLY A N 1
ATOM 698 C CA . GLY A 1 91 ? -34.380 -58.989 -5.967 1.00 29.12 91 GLY A CA 1
ATOM 699 C C . GLY A 1 91 ? -35.275 -57.820 -5.569 1.00 29.12 91 GLY A C 1
ATOM 700 O O . GLY A 1 91 ? -34.806 -56.699 -5.394 1.00 29.12 91 GLY A O 1
ATOM 701 N N . SER A 1 92 ? -36.581 -58.078 -5.497 1.00 28.58 92 SER A N 1
ATOM 702 C CA . SER A 1 92 ? -37.630 -57.118 -5.156 1.00 28.58 92 SER A CA 1
ATOM 703 C C . SER A 1 92 ? -37.538 -56.655 -3.700 1.00 28.58 92 SER A C 1
ATOM 705 O O . SER A 1 92 ? -37.473 -57.481 -2.793 1.00 28.58 92 SER A O 1
ATOM 707 N N . GLY A 1 93 ? -37.650 -55.349 -3.469 1.00 30.16 93 GLY A N 1
ATOM 708 C CA . GLY A 1 93 ? -37.809 -54.770 -2.138 1.00 30.16 93 GLY A CA 1
ATOM 709 C C . GLY A 1 93 ? -38.393 -53.370 -2.246 1.00 30.16 93 GLY A C 1
ATOM 710 O O . GLY A 1 93 ? -37.706 -52.414 -2.592 1.00 30.16 93 GLY A O 1
ATOM 711 N N . THR A 1 94 ? -39.694 -53.270 -2.010 1.00 32.28 94 THR A N 1
ATOM 712 C CA . THR A 1 94 ? -40.500 -52.049 -2.040 1.00 32.28 94 THR A CA 1
ATOM 713 C C . THR A 1 94 ? -40.049 -51.049 -0.973 1.00 32.28 94 THR A C 1
ATOM 715 O O . THR A 1 94 ? -40.144 -51.331 0.219 1.00 32.28 94 THR A O 1
ATOM 718 N N . GLY A 1 95 ? -39.622 -49.855 -1.387 1.00 30.03 95 GLY A N 1
ATOM 719 C CA . GLY A 1 95 ? -39.287 -48.753 -0.486 1.00 30.03 95 GLY A CA 1
ATOM 720 C C . GLY A 1 95 ? -39.274 -47.423 -1.236 1.00 30.03 95 GLY A C 1
ATOM 721 O O . GLY A 1 95 ? -38.422 -47.187 -2.086 1.00 30.03 95 GLY A O 1
ATOM 722 N N . ARG A 1 96 ? -40.276 -46.592 -0.947 1.00 35.09 96 ARG A N 1
ATOM 723 C CA . ARG A 1 96 ? -40.607 -45.292 -1.556 1.00 35.09 96 ARG A CA 1
ATOM 724 C C . ARG A 1 96 ? -39.375 -44.416 -1.852 1.00 35.09 96 ARG A C 1
ATOM 726 O O . ARG A 1 96 ? -38.679 -44.011 -0.927 1.00 35.09 96 ARG A O 1
ATOM 733 N N . ARG A 1 97 ? -39.168 -44.034 -3.120 1.00 31.48 97 ARG A N 1
ATOM 734 C CA . ARG A 1 97 ? -38.295 -42.911 -3.505 1.00 31.48 97 ARG A CA 1
ATOM 735 C C . ARG A 1 97 ? -39.147 -41.800 -4.104 1.00 31.48 97 ARG A C 1
ATOM 737 O O . ARG A 1 97 ? -39.793 -41.995 -5.128 1.00 31.48 97 ARG A O 1
ATOM 744 N N . SER A 1 98 ? -39.152 -40.655 -3.429 1.00 36.16 98 SER A N 1
ATOM 745 C CA . SER A 1 98 ? -39.673 -39.404 -3.968 1.00 36.16 98 SER A CA 1
ATOM 746 C C . SER A 1 98 ? -38.730 -38.906 -5.060 1.00 36.16 98 SER A C 1
ATOM 748 O O . SER A 1 98 ? -37.510 -38.944 -4.899 1.00 36.16 98 SER A O 1
ATOM 750 N N . MET A 1 99 ? -39.306 -38.465 -6.172 1.00 31.98 99 MET A N 1
ATOM 751 C CA . MET A 1 99 ? -38.596 -37.904 -7.313 1.00 31.98 99 MET A CA 1
ATOM 752 C C . MET A 1 99 ? -37.877 -36.603 -6.921 1.00 31.98 99 MET A C 1
ATOM 754 O O . MET A 1 99 ? -38.515 -35.681 -6.420 1.00 31.98 99 MET A O 1
ATOM 758 N N . MET A 1 100 ? -36.577 -36.496 -7.206 1.00 33.25 100 MET A N 1
ATOM 759 C CA . MET A 1 100 ? -35.961 -35.208 -7.532 1.00 33.25 100 MET A CA 1
ATOM 760 C C . MET A 1 100 ? -35.608 -35.229 -9.014 1.00 33.25 100 MET A C 1
ATOM 762 O O . MET A 1 100 ? -34.803 -36.039 -9.469 1.00 33.25 100 MET A O 1
ATOM 766 N N . SER A 1 101 ? -36.284 -34.351 -9.750 1.00 34.25 101 SER A N 1
ATOM 767 C CA . SER A 1 101 ? -35.985 -34.006 -11.134 1.00 34.25 101 SER A CA 1
ATOM 768 C C . SER A 1 101 ? -34.627 -33.309 -11.219 1.00 34.25 101 SER A C 1
ATOM 770 O O . SER A 1 101 ? -34.214 -32.614 -10.291 1.00 34.25 101 SER A O 1
ATOM 772 N N . GLY A 1 102 ? -33.940 -33.536 -12.337 1.00 27.97 102 GLY A N 1
ATOM 773 C CA . GLY A 1 102 ? -32.549 -33.177 -12.566 1.00 27.97 102 GLY A CA 1
ATOM 774 C C . GLY A 1 102 ? -32.243 -31.683 -12.497 1.00 27.97 102 GLY A C 1
ATOM 775 O O . GLY A 1 102 ? -33.037 -30.835 -12.901 1.00 27.97 102 GLY A O 1
ATOM 776 N N . ILE A 1 103 ? -31.027 -31.396 -12.037 1.00 32.59 103 ILE A N 1
ATOM 777 C CA . ILE A 1 103 ? -30.352 -30.117 -12.225 1.00 32.59 103 ILE A CA 1
ATOM 778 C C . ILE A 1 103 ? -29.066 -30.396 -13.006 1.00 32.59 103 ILE A C 1
ATOM 780 O O . ILE A 1 103 ? -28.261 -31.255 -12.655 1.00 32.59 103 ILE A O 1
ATOM 784 N N . VAL A 1 104 ? -28.951 -29.662 -14.104 1.00 34.16 104 VAL A N 1
ATOM 785 C CA . VAL A 1 104 ? -27.835 -29.541 -15.043 1.00 34.16 104 VAL A CA 1
ATOM 786 C C . VAL A 1 104 ? -26.509 -29.284 -14.301 1.00 34.16 104 VAL A C 1
ATOM 788 O O . VAL A 1 104 ? -26.477 -28.385 -13.462 1.00 34.16 104 VAL A O 1
ATOM 791 N N . PRO A 1 105 ? -25.386 -29.965 -14.609 1.00 30.08 105 PRO A N 1
ATOM 792 C CA . PRO A 1 105 ? -24.083 -29.539 -14.118 1.00 30.08 105 PRO A CA 1
ATOM 793 C C . PRO A 1 105 ? -23.567 -28.413 -15.021 1.00 30.08 105 PRO A C 1
ATOM 795 O O . PRO A 1 105 ? -22.885 -28.642 -16.016 1.00 30.08 105 PRO A O 1
ATOM 798 N N . GLY A 1 106 ? -23.947 -27.182 -14.683 1.00 28.58 106 GLY A N 1
ATOM 799 C CA . GLY A 1 106 ? -23.429 -25.956 -15.277 1.00 28.58 106 GLY A CA 1
ATOM 800 C C . GLY A 1 106 ? -22.794 -25.075 -14.205 1.00 28.58 106 GLY A C 1
ATOM 801 O O . GLY A 1 106 ? -23.407 -24.811 -13.176 1.00 28.58 106 GLY A O 1
ATOM 802 N N . SER A 1 107 ? -21.582 -24.598 -14.493 1.00 33.38 107 SER A N 1
ATOM 803 C CA . SER A 1 107 ? -20.805 -23.574 -13.772 1.00 33.38 107 SER A CA 1
ATOM 804 C C . SER A 1 107 ? -20.353 -23.909 -12.342 1.00 33.38 107 SER A C 1
ATOM 806 O O . SER A 1 107 ? -21.123 -23.949 -11.387 1.00 33.38 107 SER A O 1
ATOM 808 N N . GLY A 1 108 ? -19.041 -24.109 -12.199 1.00 36.88 108 GLY A N 1
ATOM 809 C CA . GLY A 1 108 ? -18.375 -24.294 -10.919 1.00 36.88 108 GLY A CA 1
ATOM 810 C C . GLY A 1 108 ? -18.509 -23.071 -10.013 1.00 36.88 108 GLY A C 1
ATOM 811 O O . GLY A 1 108 ? -17.949 -22.016 -10.290 1.00 36.88 108 GLY A O 1
ATOM 812 N N . ALA A 1 109 ? -19.189 -23.247 -8.885 1.00 42.44 109 ALA A N 1
ATOM 813 C CA . ALA A 1 109 ? -19.047 -22.388 -7.719 1.00 42.44 109 ALA A CA 1
ATOM 814 C C . ALA A 1 109 ? -18.100 -23.087 -6.737 1.00 42.44 109 ALA A C 1
ATOM 816 O O . ALA A 1 109 ? -18.518 -23.871 -5.882 1.00 42.44 109 ALA A O 1
ATOM 817 N N . LEU A 1 110 ? -16.797 -22.849 -6.899 1.00 40.41 110 LEU A N 1
ATOM 818 C CA . LEU A 1 110 ? -15.792 -23.352 -5.974 1.00 40.41 110 LEU A CA 1
ATOM 819 C C . LEU A 1 110 ? -15.605 -22.356 -4.818 1.00 40.41 110 LEU A C 1
ATOM 821 O O . LEU A 1 110 ? -15.149 -21.236 -5.015 1.00 40.41 110 LEU A O 1
ATOM 825 N N . ARG A 1 111 ? -15.889 -22.870 -3.614 1.00 39.34 111 ARG A N 1
ATOM 826 C CA . ARG A 1 111 ? -15.438 -22.442 -2.276 1.00 39.34 111 ARG A CA 1
ATOM 827 C C . ARG A 1 111 ? -16.079 -21.186 -1.675 1.00 39.34 111 ARG A C 1
ATOM 829 O O . ARG A 1 111 ? -15.704 -20.050 -1.928 1.00 39.34 111 ARG A O 1
ATOM 836 N N . ARG A 1 112 ? -16.968 -21.451 -0.711 1.00 35.66 112 ARG A N 1
ATOM 837 C CA . ARG A 1 112 ? -17.333 -20.544 0.381 1.00 35.66 112 ARG A CA 1
ATOM 838 C C . ARG A 1 112 ? -16.084 -20.322 1.256 1.00 35.66 112 ARG A C 1
ATOM 840 O O . ARG A 1 112 ? -15.885 -21.036 2.235 1.00 35.66 112 ARG A O 1
ATOM 847 N N . PHE A 1 113 ? -15.216 -19.390 0.861 1.00 39.47 113 PHE A N 1
ATOM 848 C CA . PHE A 1 113 ? -14.206 -18.813 1.750 1.00 39.47 113 PHE A CA 1
ATOM 849 C C . PHE A 1 113 ? -14.947 -18.234 2.960 1.00 39.47 113 PHE A C 1
ATOM 851 O O . PHE A 1 113 ? -15.943 -17.525 2.788 1.00 39.47 113 PHE A O 1
ATOM 858 N N . ARG A 1 114 ? -14.519 -18.544 4.189 1.00 45.91 114 ARG A N 1
ATOM 859 C CA . ARG A 1 114 ? -14.893 -17.671 5.307 1.00 45.91 114 ARG A CA 1
ATOM 860 C C . ARG A 1 114 ? -14.349 -16.289 4.942 1.00 45.91 114 ARG A C 1
ATOM 862 O O . ARG A 1 114 ? -13.187 -16.174 4.571 1.00 45.91 114 ARG A O 1
ATOM 869 N N . ALA A 1 115 ? -15.221 -15.282 4.920 1.00 52.00 115 ALA A N 1
ATOM 870 C CA . ALA A 1 115 ? -14.810 -13.910 4.658 1.00 52.00 115 ALA A CA 1
ATOM 871 C C . ALA A 1 115 ? -13.699 -13.543 5.648 1.00 52.00 115 ALA A C 1
ATOM 873 O O . ALA A 1 115 ? -13.816 -13.876 6.829 1.00 52.00 115 ALA A O 1
ATOM 874 N N . ALA A 1 116 ? -12.628 -12.914 5.159 1.00 62.56 116 ALA A N 1
ATOM 875 C CA . ALA A 1 116 ? -11.497 -12.529 5.991 1.00 62.56 116 ALA A CA 1
ATOM 876 C C . ALA A 1 116 ? -11.997 -11.780 7.239 1.00 62.56 116 ALA A C 1
ATOM 878 O O . ALA A 1 116 ? -12.841 -10.885 7.140 1.00 62.56 116 ALA A O 1
ATOM 879 N N . ALA A 1 117 ? -11.536 -12.200 8.417 1.00 84.62 117 ALA A N 1
ATOM 880 C CA . ALA A 1 117 ? -12.038 -11.674 9.677 1.00 84.62 117 ALA A CA 1
ATOM 881 C C . ALA A 1 117 ? -11.617 -10.206 9.851 1.00 84.62 117 ALA A C 1
ATOM 883 O O . ALA A 1 117 ? -10.425 -9.896 9.875 1.00 84.62 117 ALA A O 1
ATOM 884 N N . PHE A 1 118 ? -12.600 -9.312 9.975 1.00 94.00 118 PHE A N 1
ATOM 885 C CA . PHE A 1 118 ? -12.367 -7.919 10.343 1.00 94.00 118 PHE A CA 1
ATOM 886 C C . PHE A 1 118 ? -12.255 -7.787 11.865 1.00 94.00 118 PHE A C 1
ATOM 888 O O . PHE A 1 118 ? -13.037 -8.376 12.620 1.00 94.00 118 PHE A O 1
ATOM 895 N N . SER A 1 119 ? -11.310 -6.965 12.301 1.00 95.62 119 SER A N 1
ATOM 896 C CA . SER A 1 119 ? -11.105 -6.559 13.689 1.00 95.62 119 SER A CA 1
ATOM 897 C C . SER A 1 119 ? -11.140 -5.035 13.798 1.00 95.62 119 SER A C 1
ATOM 899 O O . SER A 1 119 ? -11.002 -4.318 12.805 1.00 95.62 119 SER A O 1
ATOM 901 N N . LEU A 1 120 ? -11.311 -4.527 15.021 1.00 97.12 120 LEU A N 1
ATOM 902 C CA . LEU A 1 120 ? -11.167 -3.096 15.281 1.00 97.12 120 LEU A CA 1
ATOM 903 C C . LEU A 1 120 ? -9.692 -2.708 15.119 1.00 97.12 120 LEU A C 1
ATOM 905 O O . LEU A 1 120 ? -8.825 -3.295 15.768 1.00 97.12 120 LEU A O 1
ATOM 909 N N . GLY A 1 121 ? -9.416 -1.725 14.272 1.00 97.62 121 GLY A N 1
ATOM 910 C CA . GLY A 1 121 ? -8.090 -1.184 14.011 1.00 97.62 121 GLY A CA 1
ATOM 911 C C . GLY A 1 121 ? -7.996 0.284 14.409 1.00 97.62 121 GLY A C 1
ATOM 912 O O . GLY A 1 121 ? -8.980 1.019 14.361 1.00 97.62 121 GLY A O 1
ATOM 913 N N . ARG A 1 122 ? -6.795 0.712 14.792 1.00 98.12 122 ARG A N 1
ATOM 914 C CA . ARG A 1 122 ? -6.437 2.107 15.039 1.00 98.12 122 ARG A CA 1
ATOM 915 C C . ARG A 1 122 ? -5.385 2.542 14.033 1.00 98.12 122 ARG A C 1
ATOM 917 O O . ARG A 1 122 ? -4.374 1.858 13.875 1.00 98.12 122 ARG A O 1
ATOM 924 N N . VAL A 1 123 ? -5.593 3.692 13.404 1.00 98.56 123 VAL A N 1
ATOM 925 C CA . VAL A 1 123 ? -4.571 4.335 12.573 1.00 98.56 123 VAL A CA 1
ATOM 926 C C . VAL A 1 123 ? -3.435 4.799 13.479 1.00 98.56 123 VAL A C 1
ATOM 928 O O . VAL A 1 123 ? -3.654 5.599 14.386 1.00 98.56 123 VAL A O 1
ATOM 931 N N . VAL A 1 124 ? -2.227 4.289 13.260 1.00 98.12 124 VAL A N 1
ATOM 932 C CA . VAL A 1 124 ? -1.038 4.660 14.047 1.00 98.12 124 VAL A CA 1
ATOM 933 C C . VAL A 1 124 ? -0.119 5.617 13.298 1.00 98.12 124 VAL A C 1
ATOM 935 O O . VAL A 1 124 ? 0.590 6.390 13.932 1.00 98.12 124 VAL A O 1
ATOM 938 N N . GLU A 1 125 ? -0.129 5.584 11.965 1.00 97.50 125 GLU A N 1
ATOM 939 C CA . GLU A 1 125 ? 0.785 6.365 11.131 1.00 97.50 125 GLU A CA 1
ATOM 940 C C . GLU A 1 125 ? 0.230 6.522 9.707 1.00 97.50 125 GLU A C 1
ATOM 942 O O . GLU A 1 125 ? -0.574 5.702 9.256 1.00 97.50 125 GLU A O 1
ATOM 947 N N . LEU A 1 126 ? 0.673 7.557 8.990 1.00 97.25 126 LEU A N 1
ATOM 948 C CA . LEU A 1 126 ? 0.231 7.895 7.635 1.00 97.25 126 LEU A CA 1
ATOM 949 C C . LEU A 1 126 ? 1.450 8.114 6.734 1.00 97.25 126 LEU A C 1
ATOM 951 O O . LEU A 1 126 ? 2.372 8.828 7.117 1.00 97.25 126 LEU A O 1
ATOM 955 N N . TRP A 1 127 ? 1.436 7.533 5.536 1.00 95.19 127 TRP A N 1
ATOM 956 C CA . TRP A 1 127 ? 2.510 7.651 4.546 1.00 95.19 127 TRP A CA 1
ATOM 957 C C . TRP A 1 127 ? 1.907 7.805 3.151 1.00 95.19 127 TRP A C 1
ATOM 959 O O . TRP A 1 127 ? 1.470 6.823 2.547 1.00 95.19 127 TRP A O 1
ATOM 969 N N . GLY A 1 128 ? 1.843 9.039 2.640 1.00 96.12 128 GLY A N 1
ATOM 970 C CA . GLY A 1 128 ? 1.109 9.342 1.408 1.00 96.12 128 GLY A CA 1
ATOM 971 C C . GLY A 1 128 ? -0.309 8.732 1.454 1.00 96.12 128 GLY A C 1
ATOM 972 O O . GLY A 1 128 ? -1.012 8.932 2.442 1.00 96.12 128 GLY A O 1
ATOM 973 N N . PRO A 1 129 ? -0.726 7.926 0.463 1.00 97.62 129 PRO A N 1
ATOM 974 C CA . PRO A 1 129 ? -2.025 7.244 0.402 1.00 97.62 129 PRO A CA 1
ATOM 975 C C . PRO A 1 129 ? -2.105 5.946 1.220 1.00 97.62 129 PRO A C 1
ATOM 977 O O . PRO A 1 129 ? -3.059 5.182 1.060 1.00 97.62 129 PRO A O 1
ATOM 980 N N . ARG A 1 130 ? -1.110 5.648 2.063 1.00 98.31 130 ARG A N 1
ATOM 981 C CA . ARG A 1 130 ? -1.084 4.456 2.917 1.00 98.31 130 ARG A CA 1
ATOM 982 C C . ARG A 1 130 ? -1.335 4.827 4.374 1.00 98.31 130 ARG A C 1
ATOM 984 O O . ARG A 1 130 ? -0.792 5.802 4.890 1.00 98.31 130 ARG A O 1
ATOM 991 N N . VAL A 1 131 ? -2.130 4.007 5.045 1.00 98.38 131 VAL A N 1
ATOM 992 C CA . VAL A 1 131 ? -2.406 4.070 6.480 1.00 98.38 131 VAL A CA 1
ATOM 993 C C . VAL A 1 131 ? -1.780 2.860 7.156 1.00 98.38 131 VAL A C 1
ATOM 995 O O . VAL A 1 131 ? -1.993 1.721 6.735 1.00 98.38 131 VAL A O 1
ATOM 998 N N . ARG A 1 132 ? -0.996 3.094 8.206 1.00 98.19 132 ARG A N 1
ATOM 999 C CA . ARG A 1 132 ? -0.508 2.038 9.092 1.00 98.19 132 ARG A CA 1
ATOM 1000 C C . ARG A 1 132 ? -1.549 1.819 10.177 1.00 98.19 132 ARG A C 1
ATOM 1002 O O . ARG A 1 132 ? -1.922 2.758 10.882 1.00 98.19 132 ARG A O 1
ATOM 1009 N N . VAL A 1 133 ? -2.014 0.588 10.316 1.00 98.19 133 VAL A N 1
ATOM 1010 C CA . VAL A 1 133 ? -3.087 0.210 11.234 1.00 98.19 133 VAL A CA 1
ATOM 1011 C C . VAL A 1 133 ? -2.568 -0.809 12.237 1.00 98.19 133 VAL A C 1
ATOM 1013 O O . VAL A 1 133 ? -1.985 -1.826 11.861 1.00 98.19 133 VAL A O 1
ATOM 1016 N N . ARG A 1 134 ? -2.840 -0.549 13.517 1.00 97.56 134 ARG A N 1
ATOM 1017 C CA . ARG A 1 134 ? -2.668 -1.507 14.611 1.00 97.56 134 ARG A CA 1
ATOM 1018 C C . ARG A 1 134 ? -4.013 -2.068 15.024 1.00 97.56 134 ARG A C 1
ATOM 1020 O O . ARG A 1 134 ? -4.937 -1.303 15.301 1.00 97.56 134 ARG A O 1
ATOM 1027 N N . LEU A 1 135 ? -4.124 -3.386 15.119 1.00 96.62 135 LEU A N 1
ATOM 1028 C CA . LEU A 1 135 ? -5.345 -4.013 15.614 1.00 96.62 135 LEU A CA 1
ATOM 1029 C C . LEU A 1 135 ? -5.472 -3.807 17.129 1.00 96.62 135 LEU A C 1
ATOM 1031 O O . LEU A 1 135 ? -4.506 -3.873 17.891 1.00 96.62 135 LEU A O 1
ATOM 1035 N N . VAL A 1 136 ? -6.681 -3.509 17.592 1.00 95.75 136 VAL A N 1
ATOM 1036 C CA . VAL A 1 136 ? -6.933 -3.238 19.007 1.00 95.75 136 VAL A CA 1
ATOM 1037 C C . VAL A 1 136 ? -6.672 -4.500 19.829 1.00 95.75 136 VAL A C 1
ATOM 1039 O O . VAL A 1 136 ? -7.262 -5.551 19.595 1.00 95.75 136 VAL A O 1
ATOM 1042 N N . GLY A 1 137 ? -5.813 -4.373 20.842 1.00 92.06 137 GLY A N 1
ATOM 1043 C CA . GLY A 1 137 ? -5.425 -5.486 21.710 1.00 92.06 137 GLY A CA 1
ATOM 1044 C C . GLY A 1 137 ? -4.257 -6.327 21.187 1.00 92.06 137 GLY A C 1
ATOM 1045 O O . GLY A 1 137 ? -4.027 -7.408 21.729 1.00 92.06 137 GLY A O 1
ATOM 1046 N N . THR A 1 138 ? -3.532 -5.849 20.170 1.00 93.31 138 THR A N 1
ATOM 1047 C CA . THR A 1 138 ? -2.235 -6.399 19.739 1.00 93.31 138 THR A CA 1
ATOM 1048 C C . THR A 1 138 ? -1.083 -5.435 20.041 1.00 93.31 138 THR A C 1
ATOM 1050 O O . THR A 1 138 ? -1.297 -4.277 20.412 1.00 93.31 138 THR A O 1
ATOM 1053 N N . ASP A 1 139 ? 0.148 -5.922 19.875 1.00 91.38 139 ASP A N 1
ATOM 1054 C CA . ASP A 1 139 ? 1.370 -5.116 19.904 1.00 91.38 139 ASP A CA 1
ATOM 1055 C C . ASP A 1 139 ? 1.659 -4.455 18.540 1.00 91.38 139 ASP A C 1
ATOM 1057 O O . ASP A 1 139 ? 0.838 -4.506 17.622 1.00 91.38 139 ASP A O 1
ATOM 1061 N N . ASP A 1 140 ? 2.812 -3.792 18.436 1.00 92.00 140 ASP A N 1
ATOM 1062 C CA . ASP A 1 140 ? 3.283 -3.060 17.255 1.00 92.00 140 ASP A CA 1
ATOM 1063 C C . ASP A 1 140 ? 4.006 -3.917 16.214 1.00 92.00 140 ASP A C 1
ATOM 1065 O O . ASP A 1 140 ? 4.278 -3.456 15.103 1.00 92.00 140 ASP A O 1
ATOM 1069 N N . ARG A 1 141 ? 4.305 -5.173 16.552 1.00 89.38 141 ARG A N 1
ATOM 1070 C CA . ARG A 1 141 ? 5.123 -6.067 15.725 1.00 89.38 141 ARG A CA 1
ATOM 1071 C C . ARG A 1 141 ? 4.425 -6.491 14.441 1.00 89.38 141 ARG A C 1
ATOM 1073 O O . ARG A 1 141 ? 5.082 -6.969 13.525 1.00 89.38 141 ARG A O 1
ATOM 1080 N N . ASN A 1 142 ? 3.100 -6.367 14.409 1.00 88.19 142 ASN A N 1
ATOM 1081 C CA . ASN A 1 142 ? 2.243 -6.853 13.332 1.00 88.19 142 ASN A CA 1
ATOM 1082 C C . ASN A 1 142 ? 1.327 -5.749 12.787 1.00 88.19 142 ASN A C 1
ATOM 1084 O O . ASN A 1 142 ? 0.248 -6.041 12.270 1.00 88.19 142 ASN A O 1
ATOM 1088 N N . ASP A 1 143 ? 1.729 -4.485 12.932 1.00 95.12 143 ASP A N 1
ATOM 1089 C CA . ASP A 1 143 ? 1.033 -3.389 12.266 1.00 95.12 143 ASP A CA 1
ATOM 1090 C C . ASP A 1 143 ? 1.020 -3.627 10.753 1.00 95.12 143 ASP A C 1
ATOM 1092 O O . ASP A 1 143 ? 2.031 -4.007 10.158 1.00 95.12 143 ASP A O 1
ATOM 1096 N N . CYS A 1 144 ? -0.123 -3.379 10.126 1.00 95.06 144 CYS A N 1
ATOM 1097 C CA . CYS A 1 144 ? -0.316 -3.608 8.699 1.00 95.06 144 CYS A CA 1
ATOM 1098 C C . CYS A 1 144 ? -0.528 -2.277 7.979 1.00 95.06 144 CYS A C 1
ATOM 1100 O O . CYS A 1 144 ? -1.195 -1.379 8.494 1.00 95.06 144 CYS A O 1
ATOM 1102 N N . PHE A 1 145 ? 0.027 -2.151 6.777 1.00 97.38 145 PHE A N 1
ATOM 1103 C CA . PHE A 1 145 ? -0.225 -1.004 5.911 1.00 97.38 145 PHE A CA 1
ATOM 1104 C C . PHE A 1 145 ? -1.352 -1.316 4.932 1.00 97.38 145 PHE A C 1
ATOM 1106 O O . PHE A 1 145 ? -1.350 -2.361 4.284 1.00 97.38 145 PHE A O 1
ATOM 1113 N N . PHE A 1 146 ? -2.264 -0.367 4.765 1.00 98.06 146 PHE A N 1
ATOM 1114 C CA . PHE A 1 146 ? -3.346 -0.426 3.789 1.00 98.06 146 PHE A CA 1
ATOM 1115 C C . PHE A 1 146 ? -3.339 0.842 2.944 1.00 98.06 146 PHE A C 1
ATOM 1117 O O . PHE A 1 146 ? -3.018 1.913 3.448 1.00 98.06 146 PHE A O 1
ATOM 1124 N N . LEU A 1 147 ? -3.704 0.745 1.669 1.00 98.50 147 LEU A N 1
ATOM 1125 C CA . LEU A 1 147 ? -4.058 1.931 0.890 1.00 98.50 147 LEU A CA 1
ATOM 1126 C C . LEU A 1 147 ? -5.432 2.448 1.334 1.00 98.50 147 LEU A C 1
ATOM 1128 O O . LEU A 1 147 ? -6.295 1.654 1.711 1.00 98.50 147 LEU A O 1
ATOM 1132 N N . VAL A 1 148 ? -5.654 3.760 1.245 1.00 98.44 148 VAL A N 1
ATOM 1133 C CA . VAL A 1 148 ? -6.951 4.396 1.571 1.00 98.44 148 VAL A CA 1
ATOM 1134 C C . VAL A 1 148 ? -8.116 3.924 0.693 1.00 98.44 148 VAL A C 1
ATOM 1136 O O . VAL A 1 148 ? -9.277 4.131 1.039 1.00 98.44 148 VAL A O 1
ATOM 1139 N N . ASP A 1 149 ? -7.810 3.289 -0.438 1.00 98.12 149 ASP A N 1
ATOM 1140 C CA . ASP A 1 149 ? -8.760 2.693 -1.378 1.00 98.12 149 ASP A CA 1
ATOM 1141 C C . ASP A 1 149 ? -8.832 1.153 -1.279 1.00 98.12 149 ASP A C 1
ATOM 1143 O O . ASP A 1 149 ? -9.293 0.476 -2.203 1.00 98.12 149 ASP A O 1
ATOM 1147 N N . SER A 1 150 ? -8.286 0.575 -0.206 1.00 97.50 150 SER A N 1
ATOM 1148 C CA . SER A 1 150 ? -8.271 -0.869 0.012 1.00 97.50 150 SER A CA 1
ATOM 1149 C C . SER A 1 150 ? -9.648 -1.371 0.441 1.00 97.50 150 SER A C 1
ATOM 1151 O O . SER A 1 150 ? -10.285 -0.807 1.324 1.00 97.50 150 SER A O 1
ATOM 1153 N N . ASP A 1 151 ? -10.072 -2.499 -0.124 1.00 95.12 151 ASP A N 1
ATOM 1154 C CA . ASP A 1 151 ? -11.270 -3.242 0.286 1.00 95.12 151 ASP A CA 1
ATOM 1155 C C . ASP A 1 151 ? -11.086 -4.004 1.612 1.00 95.12 151 ASP A C 1
ATOM 1157 O O . ASP A 1 151 ? -12.025 -4.610 2.131 1.00 95.12 151 ASP A O 1
ATOM 1161 N N . GLN A 1 152 ? -9.881 -3.958 2.181 1.00 96.44 152 GLN A N 1
ATOM 1162 C CA . GLN A 1 152 ? -9.518 -4.610 3.439 1.00 96.44 152 GLN A CA 1
ATOM 1163 C C . GLN A 1 152 ? -9.610 -3.678 4.653 1.00 96.44 152 GLN A C 1
ATOM 1165 O O . GLN A 1 152 ? -9.321 -4.100 5.772 1.00 96.44 152 GLN A O 1
ATOM 1170 N N . ILE A 1 153 ? -10.018 -2.427 4.441 1.00 97.81 153 ILE A N 1
ATOM 1171 C CA . ILE A 1 153 ? -10.384 -1.481 5.493 1.00 97.81 153 ILE A CA 1
ATOM 1172 C C . ILE A 1 153 ? -11.783 -0.938 5.216 1.00 97.81 153 ILE A C 1
ATOM 1174 O O . ILE A 1 153 ? -12.195 -0.813 4.064 1.00 97.81 153 ILE A O 1
ATOM 1178 N N . ARG A 1 154 ? -12.532 -0.613 6.267 1.00 97.62 154 ARG A N 1
ATOM 1179 C CA . ARG A 1 154 ? -13.864 -0.009 6.146 1.00 97.62 154 ARG A CA 1
ATOM 1180 C C . ARG A 1 154 ? -14.229 0.820 7.384 1.00 97.62 154 ARG A C 1
ATOM 1182 O O . ARG A 1 154 ? -13.587 0.663 8.427 1.00 97.62 154 ARG A O 1
ATOM 1189 N N . PRO A 1 155 ? -15.250 1.690 7.296 1.00 98.19 155 PRO A N 1
ATOM 1190 C CA . PRO A 1 155 ? -15.691 2.485 8.435 1.00 98.19 155 PRO A CA 1
ATOM 1191 C C . PRO A 1 155 ? -16.166 1.603 9.591 1.00 98.19 155 PRO A C 1
ATOM 1193 O O . PRO A 1 155 ? -16.794 0.566 9.368 1.00 98.19 155 PRO A O 1
ATOM 1196 N N . TYR A 1 156 ? -15.911 2.055 10.819 1.00 97.19 156 TYR A N 1
ATOM 1197 C CA . TYR A 1 156 ? -16.570 1.530 12.010 1.00 97.19 156 TYR A CA 1
ATOM 1198 C C . TYR A 1 156 ? -17.686 2.494 12.451 1.00 97.19 156 TYR A C 1
ATOM 1200 O O . TYR A 1 156 ? -17.440 3.701 12.500 1.00 97.19 156 TYR A O 1
ATOM 1208 N N . PRO A 1 157 ? -18.872 1.995 12.844 1.00 95.50 157 PRO A N 1
ATOM 1209 C CA . PRO A 1 157 ? -19.319 0.606 12.733 1.00 95.50 157 PRO A CA 1
ATOM 1210 C C . PRO A 1 157 ? -19.797 0.266 11.312 1.00 95.50 157 PRO A C 1
ATOM 1212 O O . PRO A 1 157 ? -20.515 1.044 10.688 1.00 95.50 157 PRO A O 1
ATOM 1215 N N . SER A 1 158 ? -19.466 -0.931 10.825 1.00 93.69 158 SER A N 1
ATOM 1216 C CA . SER A 1 158 ? -19.954 -1.456 9.537 1.00 93.69 158 SER A CA 1
ATOM 1217 C C . SER A 1 158 ? -21.281 -2.218 9.638 1.00 93.69 158 SER A C 1
ATOM 1219 O O . SER A 1 158 ? -21.895 -2.531 8.620 1.00 93.69 158 SER A O 1
ATOM 1221 N N . GLY A 1 159 ? -21.706 -2.562 10.858 1.00 92.25 159 GLY A N 1
ATOM 1222 C CA . GLY A 1 159 ? -22.861 -3.427 11.118 1.00 92.25 159 GLY A CA 1
ATOM 1223 C C . GLY A 1 159 ? -22.558 -4.931 11.092 1.00 92.25 159 GLY A C 1
ATOM 1224 O O . GLY A 1 159 ? -23.464 -5.728 11.319 1.00 92.25 159 GLY A O 1
ATOM 1225 N N . HIS A 1 160 ? -21.307 -5.335 10.852 1.00 90.81 160 HIS A N 1
ATOM 1226 C CA . HIS A 1 160 ? -20.868 -6.730 10.942 1.00 90.81 160 HIS A CA 1
ATOM 1227 C C . HIS A 1 160 ? -20.093 -7.010 12.236 1.00 90.81 160 HIS A C 1
ATOM 1229 O O . HIS A 1 160 ? -19.437 -6.126 12.785 1.00 90.81 160 HIS A O 1
ATOM 1235 N N . ASP A 1 161 ? -20.121 -8.266 12.686 1.00 90.38 161 ASP A N 1
ATOM 1236 C CA . ASP A 1 161 ? -19.413 -8.687 13.896 1.00 90.38 161 ASP A CA 1
ATOM 1237 C C . ASP A 1 161 ? -17.891 -8.591 13.740 1.00 90.38 161 ASP A C 1
ATOM 1239 O O . ASP A 1 161 ? -17.301 -9.140 12.804 1.00 90.38 161 ASP A O 1
ATOM 1243 N N . LEU A 1 162 ? -17.250 -7.957 14.722 1.00 93.88 162 LEU A N 1
ATOM 1244 C CA . LEU A 1 162 ? -15.798 -7.873 14.822 1.00 93.88 162 LEU A CA 1
ATOM 1245 C C . LEU A 1 162 ? -15.220 -9.079 15.553 1.00 93.88 162 LEU A C 1
ATOM 1247 O O . LEU A 1 162 ? -15.625 -9.407 16.673 1.00 93.88 162 LEU A O 1
ATOM 1251 N N . GLN A 1 163 ? -14.201 -9.685 14.957 1.00 92.12 163 GLN A N 1
ATOM 1252 C CA . GLN A 1 163 ? -13.458 -10.776 15.572 1.00 92.12 163 GLN A CA 1
ATOM 1253 C C . GLN A 1 163 ? -12.281 -10.233 16.390 1.00 92.12 163 GLN A C 1
ATOM 1255 O O . GLN A 1 163 ? -11.705 -9.203 16.018 1.00 92.12 163 GLN A O 1
ATOM 1260 N N . PRO A 1 164 ? -11.896 -10.899 17.493 1.00 92.25 164 PRO A N 1
ATOM 1261 C CA . PRO A 1 164 ? -10.621 -10.609 18.130 1.00 92.25 164 PRO A CA 1
ATOM 1262 C C . PRO A 1 164 ? -9.492 -10.892 17.127 1.00 92.25 164 PRO A C 1
ATOM 1264 O O . PRO A 1 164 ? -9.559 -11.901 16.417 1.00 92.25 164 PRO A O 1
ATOM 1267 N N . PRO A 1 165 ? -8.468 -10.029 17.053 1.00 91.88 165 PRO A N 1
ATOM 1268 C CA . PRO A 1 165 ? -7.364 -10.246 16.133 1.00 91.88 165 PRO A CA 1
ATOM 1269 C C . PRO A 1 165 ? -6.574 -11.507 16.508 1.00 91.88 165 PRO A C 1
ATOM 1271 O O . PRO A 1 165 ? -6.486 -11.902 17.673 1.00 91.88 165 PRO A O 1
ATOM 1274 N N . PHE A 1 166 ? -5.939 -12.132 15.528 1.00 86.56 166 PHE A N 1
ATOM 1275 C CA . PHE A 1 166 ? -4.893 -13.115 15.756 1.00 86.56 166 PHE A CA 1
ATOM 1276 C C . PHE A 1 166 ? -3.805 -12.493 16.643 1.00 86.56 166 PHE A C 1
ATOM 1278 O O . PHE A 1 166 ? -3.490 -11.312 16.535 1.00 86.56 166 PHE A O 1
ATOM 1285 N N . GLY A 1 167 ? -3.232 -13.244 17.580 1.00 83.44 167 GLY A N 1
ATOM 1286 C CA . GLY A 1 167 ? -2.274 -12.668 18.532 1.00 83.44 167 GLY A CA 1
ATOM 1287 C C . GLY A 1 167 ? -2.865 -11.598 19.464 1.00 83.44 167 GLY A C 1
ATOM 1288 O O . GLY A 1 167 ? -2.108 -10.799 20.016 1.00 83.44 167 GLY A O 1
ATOM 1289 N N . TYR A 1 168 ? -4.191 -11.572 19.645 1.00 87.38 168 TYR A N 1
ATOM 1290 C CA . TYR A 1 168 ? -4.833 -10.816 20.715 1.00 87.38 168 TYR A CA 1
ATOM 1291 C C . TYR A 1 168 ? -4.186 -11.168 22.058 1.00 87.38 168 TYR A C 1
ATOM 1293 O O . TYR A 1 168 ? -4.091 -12.332 22.447 1.00 87.38 168 TYR A O 1
ATOM 1301 N N . MET A 1 169 ? -3.711 -10.147 22.767 1.00 86.19 169 MET A N 1
ATOM 1302 C CA . MET A 1 169 ? -2.829 -10.321 23.925 1.00 86.19 169 MET A CA 1
ATOM 1303 C C . MET A 1 169 ? -3.575 -10.715 25.209 1.00 86.19 169 MET A C 1
ATOM 1305 O O . MET A 1 169 ? -2.964 -10.863 26.270 1.00 86.19 169 MET A O 1
ATOM 1309 N N . HIS A 1 170 ? -4.900 -10.841 25.148 1.00 84.94 170 HIS A N 1
ATOM 1310 C CA . HIS A 1 170 ? -5.756 -11.135 26.294 1.00 84.94 170 HIS A CA 1
ATOM 1311 C C . HIS A 1 170 ? -6.639 -12.359 26.036 1.00 84.94 170 HIS A C 1
ATOM 1313 O O . HIS A 1 170 ? -6.677 -12.927 24.949 1.00 84.94 170 HIS A O 1
ATOM 1319 N N . ASN A 1 171 ? -7.387 -12.777 27.058 1.00 86.12 171 ASN A N 1
ATOM 1320 C CA . ASN A 1 171 ? -8.361 -13.852 26.906 1.00 86.12 171 ASN A CA 1
ATOM 1321 C C . ASN A 1 171 ? -9.494 -13.418 25.956 1.00 86.12 171 ASN A C 1
ATOM 1323 O O . ASN A 1 171 ? -10.112 -12.379 26.171 1.00 86.12 171 ASN A O 1
ATOM 1327 N N . HIS A 1 172 ? -9.824 -14.227 24.949 1.00 86.88 172 HIS A N 1
ATOM 1328 C CA . HIS A 1 172 ? -10.868 -13.910 23.965 1.00 86.88 172 HIS A CA 1
ATOM 1329 C C . HIS A 1 172 ? -12.236 -13.608 24.608 1.00 86.88 172 HIS A C 1
ATOM 1331 O O . HIS A 1 172 ? -13.002 -12.809 24.076 1.00 86.88 172 HIS A O 1
ATOM 1337 N N . LEU A 1 173 ? -12.527 -14.166 25.790 1.00 88.69 173 LEU A N 1
ATOM 1338 C CA . LEU A 1 173 ? -13.756 -13.887 26.544 1.00 88.69 173 LEU A CA 1
ATOM 1339 C C . LEU A 1 173 ? -13.881 -12.419 26.988 1.00 88.69 173 LEU A C 1
ATOM 1341 O O . LEU A 1 173 ? -14.989 -11.953 27.251 1.00 88.69 173 LEU A O 1
ATOM 1345 N N . VAL A 1 174 ? -12.773 -11.672 27.068 1.00 92.62 174 VAL A N 1
ATOM 1346 C CA . VAL A 1 174 ? -12.793 -10.240 27.408 1.00 92.62 174 VAL A CA 1
ATOM 1347 C C . VAL A 1 174 ? -12.847 -9.322 26.184 1.00 92.62 174 VAL A C 1
ATOM 1349 O O . VAL A 1 174 ? -12.953 -8.108 26.361 1.00 92.62 174 VAL A O 1
ATOM 1352 N N . TRP A 1 175 ? -12.861 -9.867 24.960 1.00 92.94 175 TRP A N 1
ATOM 1353 C CA . TRP A 1 175 ? -12.873 -9.089 23.715 1.00 92.94 175 TRP A CA 1
ATOM 1354 C C . TRP A 1 175 ? -13.991 -8.044 23.675 1.00 92.94 175 TRP A C 1
ATOM 1356 O O . TRP A 1 175 ? -13.732 -6.870 23.425 1.00 92.94 175 TRP A O 1
ATOM 1366 N N . GLY A 1 176 ? -15.219 -8.428 24.036 1.00 93.19 176 GLY A N 1
ATOM 1367 C CA . GLY A 1 176 ? -16.350 -7.496 24.079 1.00 93.19 176 GLY A CA 1
ATOM 1368 C C . GLY A 1 176 ? -16.144 -6.326 25.051 1.00 93.19 176 GLY A C 1
ATOM 1369 O O . GLY A 1 176 ? -16.607 -5.217 24.793 1.00 93.19 176 GLY A O 1
ATOM 1370 N N . ARG A 1 177 ? -15.407 -6.532 26.153 1.00 94.44 177 ARG A N 1
ATOM 1371 C CA . ARG A 1 177 ? -15.031 -5.453 27.083 1.00 94.44 177 ARG A CA 1
ATOM 1372 C C . ARG A 1 177 ? -13.933 -4.572 26.492 1.00 94.44 177 ARG A C 1
ATOM 1374 O O . ARG A 1 177 ? -14.003 -3.355 26.635 1.00 94.44 177 ARG A O 1
ATOM 1381 N N . THR A 1 178 ? -12.942 -5.166 25.828 1.00 94.06 178 THR A N 1
ATOM 1382 C CA . THR A 1 178 ? -11.898 -4.417 25.117 1.00 94.06 178 THR A CA 1
ATOM 1383 C C . THR A 1 178 ? -12.489 -3.534 24.029 1.00 94.06 178 THR A C 1
ATOM 1385 O O . THR A 1 178 ? -12.128 -2.365 23.978 1.00 94.06 178 THR A O 1
ATOM 1388 N N . LEU A 1 179 ? -13.427 -4.046 23.227 1.00 94.75 179 LEU A N 1
ATOM 1389 C CA . LEU A 1 179 ? -14.143 -3.258 22.224 1.00 94.75 179 LEU A CA 1
ATOM 1390 C C . LEU A 1 179 ? -14.844 -2.060 22.857 1.00 94.75 179 LEU A C 1
ATOM 1392 O O . LEU A 1 179 ? -14.572 -0.934 22.460 1.00 94.75 179 LEU A O 1
ATOM 1396 N N . LYS A 1 180 ? -15.676 -2.289 23.884 1.00 95.12 180 LYS A N 1
ATOM 1397 C CA . LYS A 1 180 ? -16.396 -1.212 24.587 1.00 95.12 180 LYS A CA 1
ATOM 1398 C C . LYS A 1 180 ? -15.460 -0.119 25.099 1.00 95.12 180 LYS A C 1
ATOM 1400 O O . LYS A 1 180 ? -15.743 1.050 24.901 1.00 95.12 180 LYS A O 1
ATOM 1405 N N . ARG A 1 181 ? -14.336 -0.505 25.706 1.00 95.50 181 ARG A N 1
ATOM 1406 C CA . ARG A 1 181 ? -13.333 0.446 26.201 1.00 95.50 181 ARG A CA 1
ATOM 1407 C C . ARG A 1 181 ? -12.591 1.161 25.071 1.00 95.50 181 ARG A C 1
ATOM 1409 O O . ARG A 1 181 ? -12.184 2.298 25.236 1.00 95.50 181 ARG A O 1
ATOM 1416 N N . ALA A 1 182 ? -12.343 0.483 23.954 1.00 95.06 182 ALA A N 1
ATOM 1417 C CA . ALA A 1 182 ? -11.595 1.057 22.845 1.00 95.06 182 ALA A CA 1
ATOM 1418 C C . ALA A 1 182 ? -12.395 2.118 22.084 1.00 95.06 182 ALA A C 1
ATOM 1420 O O . ALA A 1 182 ? -11.780 3.042 21.567 1.00 95.06 182 ALA A O 1
ATOM 1421 N N . ILE A 1 183 ? -13.721 1.966 22.011 1.00 96.19 183 ILE A N 1
ATOM 1422 C CA . ILE A 1 183 ? -14.625 2.892 21.310 1.00 96.19 183 ILE A CA 1
ATOM 1423 C C . ILE A 1 183 ? -15.126 4.043 22.194 1.00 96.19 183 ILE A C 1
ATOM 1425 O O . ILE A 1 183 ? -15.749 4.968 21.681 1.00 96.19 183 ILE A O 1
ATOM 1429 N N . GLU A 1 184 ? -14.891 3.976 23.504 1.00 95.62 184 GLU A N 1
ATOM 1430 C CA . GLU A 1 184 ? -15.232 5.035 24.457 1.00 95.62 184 GLU A CA 1
ATOM 1431 C C . GLU A 1 184 ? -14.397 6.287 24.148 1.00 95.62 184 GLU A C 1
ATOM 1433 O O . GLU A 1 184 ? -13.170 6.210 24.078 1.00 95.62 184 GLU A O 1
ATOM 1438 N N . ASP A 1 185 ? -15.074 7.409 23.879 1.00 90.62 185 ASP A N 1
ATOM 1439 C CA . ASP A 1 185 ? -14.491 8.696 23.459 1.00 90.62 185 ASP A CA 1
ATOM 1440 C C . ASP A 1 185 ? -13.523 8.619 22.261 1.00 90.62 185 ASP A C 1
ATOM 1442 O O . ASP A 1 185 ? -12.645 9.466 22.078 1.00 90.62 185 ASP A O 1
ATOM 1446 N N . ALA A 1 186 ? -13.674 7.594 21.418 1.00 95.56 186 ALA A N 1
ATOM 1447 C CA . ALA A 1 186 ? -12.817 7.400 20.262 1.00 95.56 186 ALA A CA 1
ATOM 1448 C C . ALA A 1 186 ? -13.224 8.284 19.078 1.00 95.56 186 ALA A C 1
ATOM 1450 O O . ALA A 1 186 ? -14.403 8.513 18.807 1.00 95.56 186 ALA A O 1
ATOM 1451 N N . ILE A 1 187 ? -12.224 8.709 18.307 1.00 96.50 187 ILE A N 1
ATOM 1452 C CA . ILE A 1 187 ? -12.426 9.311 16.990 1.00 96.50 187 ILE A CA 1
ATOM 1453 C C . ILE A 1 187 ? -12.593 8.173 15.983 1.00 96.50 187 ILE A C 1
ATOM 1455 O O . ILE A 1 187 ? -11.775 7.254 15.941 1.00 96.50 187 ILE A O 1
ATOM 1459 N N . PHE A 1 188 ? -13.633 8.227 15.157 1.00 98.12 188 PHE A N 1
ATOM 1460 C CA . PHE A 1 188 ? -13.863 7.249 14.094 1.00 98.12 188 PHE A CA 1
ATOM 1461 C C . PHE A 1 188 ? -13.430 7.815 12.750 1.00 98.12 188 PHE A C 1
ATOM 1463 O O . PHE A 1 188 ? -13.647 8.993 12.466 1.00 98.12 188 PHE A O 1
ATOM 1470 N N . ALA A 1 189 ? -12.845 6.966 11.909 1.00 98.38 189 ALA A N 1
ATOM 1471 C CA . ALA A 1 189 ? -12.555 7.341 10.539 1.00 98.38 189 ALA A CA 1
ATOM 1472 C C . ALA A 1 189 ? -13.863 7.624 9.786 1.00 98.38 189 ALA A C 1
ATOM 1474 O O . ALA A 1 189 ? -14.748 6.765 9.726 1.00 98.38 189 ALA A O 1
ATOM 1475 N N . SER A 1 190 ? -13.988 8.823 9.209 1.00 98.12 190 SER A N 1
ATOM 1476 C CA . SER A 1 190 ? -15.187 9.207 8.458 1.00 98.12 190 SER A CA 1
ATOM 1477 C C . SER A 1 190 ? -15.392 8.279 7.255 1.00 98.12 190 SER A C 1
ATOM 1479 O O . SER A 1 190 ? -14.427 8.002 6.538 1.00 98.12 190 SER A O 1
ATOM 1481 N N . PRO A 1 191 ? -16.635 7.870 6.930 1.00 98.00 191 PRO A N 1
ATOM 1482 C CA . PRO A 1 191 ? -16.921 7.113 5.713 1.00 98.00 191 PRO A CA 1
ATOM 1483 C C . PRO A 1 191 ? -16.409 7.770 4.424 1.00 98.00 191 PRO A C 1
ATOM 1485 O O . PRO A 1 191 ? -16.074 7.067 3.477 1.00 98.00 191 PRO A O 1
ATOM 1488 N N . SER A 1 192 ? -16.302 9.103 4.390 1.00 97.75 192 SER A N 1
ATOM 1489 C CA . SER A 1 192 ? -15.767 9.846 3.241 1.00 97.75 192 SER A CA 1
ATOM 1490 C C . SER A 1 192 ? -14.251 9.717 3.048 1.00 97.75 192 SER A C 1
ATOM 1492 O O . SER A 1 192 ? -13.744 10.122 2.005 1.00 97.75 192 SER A O 1
ATOM 1494 N N . TRP A 1 193 ? -13.518 9.179 4.027 1.00 98.31 193 TRP A N 1
ATOM 1495 C CA . TRP A 1 193 ? -12.070 8.958 3.931 1.00 98.31 193 TRP A CA 1
ATOM 1496 C C . TRP A 1 193 ? -11.719 7.657 3.199 1.00 98.31 193 TRP A C 1
ATOM 1498 O O . TRP A 1 193 ? -10.592 7.500 2.740 1.00 98.31 193 TRP A O 1
ATOM 1508 N N . PHE A 1 194 ? -12.682 6.742 3.059 1.00 98.19 194 PHE A N 1
ATOM 1509 C CA . PHE A 1 194 ? -12.508 5.460 2.382 1.00 98.19 194 PHE A CA 1
ATOM 1510 C C . PHE A 1 194 ? -12.783 5.629 0.892 1.00 98.19 194 PHE A C 1
ATOM 1512 O O . PHE A 1 194 ? -13.908 5.907 0.467 1.00 98.19 194 PHE A O 1
ATOM 1519 N N . ILE A 1 195 ? -11.740 5.466 0.089 1.00 98.00 195 ILE A N 1
ATOM 1520 C CA . ILE A 1 195 ? -11.817 5.646 -1.356 1.00 98.00 195 ILE A CA 1
ATOM 1521 C C . ILE A 1 195 ? -12.253 4.332 -2.009 1.00 98.00 195 ILE A C 1
ATOM 1523 O O . ILE A 1 195 ? -12.005 3.239 -1.504 1.00 98.00 195 ILE A O 1
ATOM 1527 N N . LYS A 1 196 ? -12.947 4.416 -3.146 1.00 96.12 196 LYS A N 1
ATOM 1528 C CA . LYS A 1 196 ? -13.348 3.212 -3.878 1.00 96.12 196 LYS A CA 1
ATOM 1529 C C . LYS A 1 196 ? -12.117 2.531 -4.495 1.00 96.12 196 LYS A C 1
ATOM 1531 O O . LYS A 1 196 ? -11.289 3.238 -5.083 1.00 96.12 196 LYS A O 1
ATOM 1536 N N . PRO A 1 197 ? -12.028 1.189 -4.437 1.00 95.75 197 PRO A N 1
ATOM 1537 C CA . PRO A 1 197 ? -10.950 0.459 -5.087 1.00 95.75 197 PRO A CA 1
ATOM 1538 C C . PRO A 1 197 ? -10.864 0.774 -6.588 1.00 95.75 197 PRO A C 1
ATOM 1540 O O . PRO A 1 197 ? -11.905 0.946 -7.234 1.00 95.75 197 PRO A O 1
ATOM 1543 N N . PRO A 1 198 ? -9.650 0.826 -7.161 1.00 95.94 198 PRO A N 1
ATOM 1544 C CA . PRO A 1 198 ? -9.468 0.991 -8.596 1.00 95.94 198 PRO A CA 1
ATOM 1545 C C . PRO A 1 198 ? -9.979 -0.248 -9.355 1.00 95.94 198 PRO A C 1
ATOM 1547 O O . PRO A 1 198 ? -10.083 -1.338 -8.772 1.00 95.94 198 PRO A O 1
ATOM 1550 N N . PRO A 1 199 ? -10.299 -0.109 -10.655 1.00 94.19 199 PRO A N 1
ATOM 1551 C CA . PRO A 1 199 ? -10.692 -1.242 -11.484 1.00 94.19 199 PRO A CA 1
ATOM 1552 C C . PRO A 1 199 ? -9.575 -2.290 -11.558 1.00 94.19 199 PRO A C 1
ATOM 1554 O O . PRO A 1 199 ? -8.389 -1.980 -11.439 1.00 94.19 199 PRO A O 1
ATOM 1557 N N . TYR A 1 200 ? -9.963 -3.547 -11.760 1.00 94.56 200 TYR A N 1
ATOM 1558 C CA . TYR A 1 200 ? -9.002 -4.618 -12.005 1.00 94.56 200 TYR A CA 1
ATOM 1559 C C . TYR A 1 200 ? -8.403 -4.475 -13.411 1.00 94.56 200 TYR A C 1
ATOM 1561 O O . TYR A 1 200 ? -9.152 -4.173 -14.345 1.00 94.56 200 TYR A O 1
ATOM 1569 N N . PRO A 1 201 ? -7.095 -4.732 -13.588 1.00 95.62 201 PRO A N 1
ATOM 1570 C CA . PRO A 1 201 ? -6.523 -4.883 -14.919 1.00 95.62 201 PRO A CA 1
ATOM 1571 C C . PRO A 1 201 ? -7.191 -6.043 -15.667 1.00 95.62 201 PRO A C 1
ATOM 1573 O O . PRO A 1 201 ? -7.586 -7.037 -15.055 1.00 95.62 201 PRO A O 1
ATOM 1576 N N . GLU A 1 202 ? -7.275 -5.941 -16.995 1.00 94.38 202 GLU A N 1
ATOM 1577 C CA . GLU A 1 202 ? -7.902 -6.968 -17.847 1.00 94.38 202 GLU A CA 1
ATOM 1578 C C . GLU A 1 202 ? -7.184 -8.328 -17.774 1.00 94.38 202 GLU A C 1
ATOM 1580 O O . GLU A 1 202 ? -7.783 -9.376 -18.010 1.00 94.38 202 GLU A O 1
ATOM 1585 N N . GLY A 1 203 ? -5.901 -8.322 -17.412 1.00 96.38 203 GLY A N 1
ATOM 1586 C CA . GLY A 1 203 ? -5.093 -9.514 -17.215 1.00 96.38 203 GLY A CA 1
ATOM 1587 C C . GLY A 1 203 ? -3.667 -9.165 -16.801 1.00 96.38 203 GLY A C 1
ATOM 1588 O O . GLY A 1 203 ? -3.344 -8.009 -16.529 1.00 96.38 203 GLY A O 1
ATOM 1589 N N . ASN A 1 204 ? -2.798 -10.176 -16.775 1.00 98.12 204 ASN A N 1
ATOM 1590 C CA . ASN A 1 204 ? -1.376 -9.962 -16.537 1.00 98.12 204 ASN A CA 1
ATOM 1591 C C . ASN A 1 204 ? -0.709 -9.413 -17.809 1.00 98.12 204 ASN A C 1
ATOM 1593 O O . ASN A 1 204 ? -0.459 -10.167 -18.747 1.00 98.12 204 ASN A O 1
ATOM 1597 N N . LEU A 1 205 ? -0.453 -8.103 -17.832 1.00 98.06 205 LEU A N 1
ATOM 1598 C CA . LEU A 1 205 ? 0.143 -7.384 -18.966 1.00 98.06 205 LEU A CA 1
ATOM 1599 C C . LEU A 1 205 ? 1.634 -7.051 -18.767 1.00 98.06 205 LEU A C 1
ATOM 1601 O O . LEU A 1 205 ? 2.242 -6.442 -19.648 1.00 98.06 205 LEU A O 1
ATOM 1605 N N . PHE A 1 206 ? 2.224 -7.451 -17.635 1.00 98.56 206 PHE A N 1
ATOM 1606 C CA . PHE A 1 206 ? 3.641 -7.232 -17.348 1.00 98.56 206 PHE A CA 1
ATOM 1607 C C . PHE A 1 206 ? 4.545 -7.976 -18.332 1.00 98.56 206 PHE A C 1
ATOM 1609 O O . PHE A 1 206 ? 4.219 -9.072 -18.798 1.00 98.56 206 PHE A O 1
ATOM 1616 N N . LYS A 1 207 ? 5.722 -7.409 -18.592 1.00 98.44 207 LYS A N 1
ATOM 1617 C CA . LYS A 1 207 ? 6.789 -8.024 -19.384 1.00 98.44 207 LYS A CA 1
ATOM 1618 C C . LYS A 1 207 ? 8.036 -8.227 -18.534 1.00 98.44 207 LYS A C 1
ATOM 1620 O O . LYS A 1 207 ? 8.276 -7.537 -17.546 1.00 98.44 207 LYS A O 1
ATOM 1625 N N . LEU A 1 208 ? 8.834 -9.218 -18.923 1.00 98.19 208 LEU A N 1
ATOM 1626 C CA . LEU A 1 208 ? 10.099 -9.510 -18.260 1.00 98.19 208 LEU A CA 1
ATOM 1627 C C . LEU A 1 208 ? 11.013 -8.277 -18.315 1.00 98.19 208 LEU A C 1
ATOM 1629 O O . LEU A 1 208 ? 11.240 -7.726 -19.388 1.00 98.19 208 LEU A O 1
ATOM 1633 N N . GLY A 1 209 ? 11.561 -7.881 -17.168 1.00 97.88 209 GLY A N 1
ATOM 1634 C CA . GLY A 1 209 ? 12.459 -6.734 -17.044 1.00 97.88 209 GLY A CA 1
ATOM 1635 C C . GLY A 1 209 ? 11.772 -5.381 -16.844 1.00 97.88 209 GLY A C 1
ATOM 1636 O O . GLY A 1 209 ? 12.488 -4.419 -16.542 1.00 97.88 209 GLY A O 1
ATOM 1637 N N . ASP A 1 210 ? 10.438 -5.308 -16.941 1.00 98.56 210 ASP A N 1
ATOM 1638 C CA . ASP A 1 210 ? 9.681 -4.082 -16.673 1.00 98.56 210 ASP A CA 1
ATOM 1639 C C . ASP A 1 210 ? 10.033 -3.517 -15.294 1.00 98.56 210 ASP A C 1
ATOM 1641 O O . ASP A 1 210 ? 10.124 -4.258 -14.310 1.00 98.56 210 ASP A O 1
ATOM 1645 N N . LYS A 1 211 ? 10.225 -2.200 -15.233 1.00 98.62 211 LYS A N 1
ATOM 1646 C CA . LYS A 1 211 ? 10.508 -1.449 -14.009 1.00 98.62 211 LYS A CA 1
ATOM 1647 C C . LYS A 1 211 ? 9.220 -1.000 -13.339 1.00 98.62 211 LYS A C 1
ATOM 1649 O O . LYS A 1 211 ? 8.274 -0.575 -14.007 1.00 98.62 211 LYS A O 1
ATOM 1654 N N . LEU A 1 212 ? 9.209 -1.082 -12.016 1.00 98.81 212 LEU A N 1
ATOM 1655 C CA . LEU A 1 212 ? 8.088 -0.715 -11.163 1.00 98.81 212 LEU A CA 1
ATOM 1656 C C . LEU A 1 212 ? 8.570 -0.310 -9.766 1.00 98.81 212 LEU A C 1
ATOM 1658 O O . LEU A 1 212 ? 9.735 -0.485 -9.407 1.00 98.81 212 LEU A O 1
ATOM 1662 N N . GLU A 1 213 ? 7.648 0.195 -8.961 1.00 98.75 213 GLU A N 1
ATOM 1663 C CA . GLU A 1 213 ? 7.821 0.416 -7.530 1.00 98.75 213 GLU A CA 1
ATOM 1664 C C . GLU A 1 213 ? 7.078 -0.694 -6.770 1.00 98.75 213 GLU A C 1
ATOM 1666 O O . GLU A 1 213 ? 5.943 -1.034 -7.112 1.00 98.75 213 GLU A O 1
ATOM 1671 N N . ALA A 1 214 ? 7.697 -1.292 -5.751 1.00 98.75 214 ALA A N 1
ATOM 1672 C CA . ALA A 1 214 ? 7.097 -2.404 -5.012 1.00 98.75 214 ALA A CA 1
ATOM 1673 C C . ALA A 1 214 ? 7.348 -2.314 -3.503 1.00 98.75 214 ALA A C 1
ATOM 1675 O O . ALA A 1 214 ? 8.419 -1.889 -3.067 1.00 98.75 214 ALA A O 1
ATOM 1676 N N . VAL A 1 215 ? 6.368 -2.744 -2.701 1.00 98.50 215 VAL A N 1
ATOM 1677 C CA . VAL A 1 215 ? 6.517 -2.862 -1.238 1.00 98.50 215 VAL A CA 1
ATOM 1678 C C . VAL A 1 215 ? 7.514 -3.971 -0.903 1.00 98.50 215 VAL A C 1
ATOM 1680 O O . VAL A 1 215 ? 7.386 -5.088 -1.413 1.00 98.50 215 VAL A O 1
ATOM 1683 N N . ASP A 1 216 ? 8.455 -3.708 0.005 1.00 97.25 216 ASP A N 1
ATOM 1684 C CA . ASP A 1 216 ? 9.258 -4.761 0.635 1.00 97.25 216 ASP A CA 1
ATOM 1685 C C . ASP A 1 216 ? 8.408 -5.508 1.674 1.00 97.25 216 ASP A C 1
ATOM 1687 O O . ASP A 1 216 ? 8.018 -4.963 2.704 1.00 97.25 216 ASP A O 1
ATOM 1691 N N . ARG A 1 217 ? 8.128 -6.793 1.442 1.00 93.88 217 ARG A N 1
ATOM 1692 C CA . ARG A 1 217 ? 7.312 -7.601 2.365 1.00 93.88 217 ARG A CA 1
ATOM 1693 C C . ARG A 1 217 ? 7.986 -7.886 3.706 1.00 93.88 217 ARG A C 1
ATOM 1695 O O . ARG A 1 217 ? 7.297 -8.266 4.650 1.00 93.88 217 ARG A O 1
ATOM 1702 N N . ARG A 1 218 ? 9.306 -7.720 3.815 1.00 92.12 218 ARG A N 1
ATOM 1703 C CA . ARG A 1 218 ? 10.032 -7.824 5.092 1.00 92.12 218 ARG A CA 1
ATOM 1704 C C . ARG A 1 218 ? 9.977 -6.528 5.890 1.00 92.12 218 ARG A C 1
ATOM 1706 O O . ARG A 1 218 ? 10.115 -6.568 7.109 1.00 92.12 218 ARG A O 1
ATOM 1713 N N . ASN A 1 219 ? 9.763 -5.403 5.214 1.00 94.06 219 ASN A N 1
ATOM 1714 C CA . ASN A 1 219 ? 9.564 -4.104 5.832 1.00 94.06 219 ASN A CA 1
ATOM 1715 C C . ASN A 1 219 ? 8.537 -3.295 5.031 1.00 94.06 219 ASN A C 1
ATOM 1717 O O . ASN A 1 219 ? 8.892 -2.492 4.171 1.00 94.06 219 ASN A O 1
ATOM 1721 N N . ALA A 1 220 ? 7.254 -3.494 5.347 1.00 94.81 220 ALA A N 1
ATOM 1722 C CA . ALA A 1 220 ? 6.137 -2.970 4.561 1.00 94.81 220 ALA A CA 1
ATOM 1723 C C . ALA A 1 220 ? 6.055 -1.433 4.500 1.00 94.81 220 ALA A C 1
ATOM 1725 O O . ALA A 1 220 ? 5.286 -0.900 3.697 1.00 94.81 220 ALA A O 1
ATOM 1726 N N . GLN A 1 221 ? 6.830 -0.719 5.322 1.00 95.12 221 GLN A N 1
ATOM 1727 C CA . GLN A 1 221 ? 6.988 0.734 5.236 1.00 95.12 221 GLN A CA 1
ATOM 1728 C C . GLN A 1 221 ? 7.792 1.150 3.993 1.00 95.12 221 GLN A C 1
ATOM 1730 O O . GLN A 1 221 ? 7.594 2.245 3.468 1.00 95.12 221 GLN A O 1
ATOM 1735 N N . LEU A 1 222 ? 8.689 0.291 3.508 1.00 96.94 222 LEU A N 1
ATOM 1736 C CA . LEU A 1 222 ? 9.546 0.584 2.368 1.00 96.94 222 LEU A CA 1
ATOM 1737 C C . LEU A 1 222 ? 8.829 0.260 1.058 1.00 96.94 222 LEU A C 1
ATOM 1739 O O . LEU A 1 222 ? 8.288 -0.832 0.876 1.00 96.94 222 LEU A O 1
ATOM 1743 N N . ILE A 1 223 ? 8.881 1.216 0.134 1.00 98.31 223 ILE A N 1
ATOM 1744 C CA . ILE A 1 223 ? 8.625 0.999 -1.287 1.00 98.31 223 ILE A CA 1
ATOM 1745 C C . ILE A 1 223 ? 9.953 1.223 -2.006 1.00 98.31 223 ILE A C 1
ATOM 1747 O O . ILE A 1 223 ? 10.660 2.195 -1.721 1.00 98.31 223 ILE A O 1
ATOM 1751 N N . CYS A 1 224 ? 10.303 0.307 -2.902 1.00 98.12 224 CYS A N 1
ATOM 1752 C CA . CYS A 1 224 ? 11.611 0.252 -3.541 1.00 98.12 224 CYS A CA 1
ATOM 1753 C C . CYS A 1 224 ? 11.477 0.083 -5.066 1.00 98.12 224 CYS A C 1
ATOM 1755 O O . CYS A 1 224 ? 10.521 -0.547 -5.527 1.00 98.12 224 CYS A O 1
ATOM 1757 N N . PRO A 1 225 ? 12.456 0.572 -5.847 1.00 98.19 225 PRO A N 1
ATOM 1758 C CA . PRO A 1 225 ? 12.643 0.220 -7.245 1.00 98.19 225 PRO A CA 1
ATOM 1759 C C . PRO A 1 225 ? 12.797 -1.289 -7.415 1.00 98.19 225 PRO A C 1
ATOM 1761 O O . PRO A 1 225 ? 13.595 -1.937 -6.726 1.00 98.19 225 PRO A O 1
ATOM 1764 N N . ALA A 1 226 ? 12.028 -1.842 -8.340 1.00 98.50 226 ALA A N 1
ATOM 1765 C CA . ALA A 1 226 ? 12.018 -3.259 -8.636 1.00 98.50 226 ALA A CA 1
ATOM 1766 C C . ALA A 1 226 ? 11.860 -3.519 -10.136 1.00 98.50 226 ALA A C 1
ATOM 1768 O O . ALA A 1 226 ? 11.458 -2.655 -10.920 1.00 98.50 226 ALA A O 1
ATOM 1769 N N . SER A 1 227 ? 12.146 -4.760 -10.504 1.00 98.50 227 SER A N 1
ATOM 1770 C CA . SER A 1 227 ? 12.007 -5.318 -11.838 1.00 98.50 227 SER A CA 1
ATOM 1771 C C . SER A 1 227 ? 11.106 -6.550 -11.816 1.00 98.50 227 SER A C 1
ATOM 1773 O O . SER A 1 227 ? 11.136 -7.333 -10.864 1.00 98.50 227 SER A O 1
ATOM 1775 N N . ILE A 1 228 ? 10.370 -6.791 -12.901 1.00 98.69 228 ILE A N 1
ATOM 1776 C CA . ILE A 1 228 ? 9.723 -8.088 -13.133 1.00 98.69 228 ILE A CA 1
ATOM 1777 C C . ILE A 1 228 ? 10.796 -9.118 -13.505 1.00 98.69 228 ILE A C 1
ATOM 1779 O O . ILE A 1 228 ? 11.307 -9.124 -14.626 1.00 98.69 228 ILE A O 1
ATOM 1783 N N . GLY A 1 229 ? 11.152 -9.988 -12.560 1.00 97.81 229 GLY A N 1
ATOM 1784 C CA . GLY A 1 229 ? 12.202 -10.999 -12.715 1.00 97.81 229 GLY A CA 1
ATOM 1785 C C . GLY A 1 229 ? 11.755 -12.267 -13.448 1.00 97.81 229 GLY A C 1
ATOM 1786 O O . GLY A 1 229 ? 12.575 -12.945 -14.060 1.00 97.81 229 GLY A O 1
ATOM 1787 N N . ALA A 1 230 ? 10.462 -12.594 -13.400 1.00 98.38 230 ALA A N 1
ATOM 1788 C CA . ALA A 1 230 ? 9.849 -13.741 -14.073 1.00 98.38 230 ALA A CA 1
ATOM 1789 C C . ALA A 1 230 ? 8.318 -13.599 -14.101 1.00 98.38 230 ALA A C 1
ATOM 1791 O O . ALA A 1 230 ? 7.736 -12.862 -13.304 1.00 98.38 230 ALA A O 1
ATOM 1792 N N . ILE A 1 231 ? 7.657 -14.333 -15.000 1.00 98.62 231 ILE A N 1
ATOM 1793 C CA . ILE A 1 231 ? 6.197 -14.331 -15.162 1.00 98.62 231 ILE A CA 1
ATOM 1794 C C . ILE A 1 231 ? 5.696 -15.777 -15.198 1.00 98.62 231 ILE A C 1
ATOM 1796 O O . ILE A 1 231 ? 6.248 -16.609 -15.915 1.00 98.62 231 ILE A O 1
ATOM 1800 N N . SER A 1 232 ? 4.642 -16.073 -14.435 1.00 97.75 232 SER A N 1
ATOM 1801 C CA . SER A 1 232 ? 3.989 -17.384 -14.390 1.00 97.75 232 SER A CA 1
ATOM 1802 C C . SER A 1 232 ? 2.472 -17.224 -14.264 1.00 97.75 232 SER A C 1
ATOM 1804 O O . SER A 1 232 ? 1.922 -17.029 -13.176 1.00 97.75 232 SER A O 1
ATOM 1806 N N . GLY A 1 233 ? 1.772 -17.269 -15.402 1.00 97.12 233 GLY A N 1
ATOM 1807 C CA . GLY A 1 233 ? 0.320 -17.090 -15.465 1.00 97.12 233 GLY A CA 1
ATOM 1808 C C . GLY A 1 233 ? -0.123 -15.754 -14.859 1.00 97.12 233 GLY A C 1
ATOM 1809 O O . GLY A 1 233 ? 0.235 -14.690 -15.351 1.00 97.12 233 GLY A O 1
ATOM 1810 N N . GLN A 1 234 ? -0.894 -15.807 -13.769 1.00 97.69 234 GLN A N 1
ATOM 1811 C CA . GLN A 1 234 ? -1.352 -14.615 -13.039 1.00 97.69 234 GLN A CA 1
ATOM 1812 C C . GLN A 1 234 ? -0.352 -14.100 -11.989 1.00 97.69 234 GLN A C 1
ATOM 1814 O O . GLN A 1 234 ? -0.690 -13.198 -11.226 1.00 97.69 234 GLN A O 1
ATOM 1819 N N . HIS A 1 235 ? 0.848 -14.672 -11.908 1.00 98.50 235 HIS A N 1
ATOM 1820 C CA . HIS A 1 235 ? 1.862 -14.273 -10.941 1.00 98.50 235 HIS A CA 1
ATOM 1821 C C . HIS A 1 235 ? 3.093 -13.695 -11.631 1.00 98.50 235 HIS A C 1
ATOM 1823 O O . HIS A 1 235 ? 3.471 -14.107 -12.729 1.00 98.50 235 HIS A O 1
ATOM 1829 N N . VAL A 1 236 ? 3.727 -12.752 -10.948 1.00 98.69 236 VAL A N 1
ATOM 1830 C CA . VAL A 1 236 ? 4.986 -12.122 -11.334 1.00 98.69 236 VAL A CA 1
ATOM 1831 C C . VAL A 1 236 ? 5.978 -12.246 -10.183 1.00 98.69 236 VAL A C 1
ATOM 1833 O O . VAL A 1 236 ? 5.590 -12.192 -9.012 1.00 98.69 236 VAL A O 1
ATOM 1836 N N . LEU A 1 237 ? 7.248 -12.447 -10.518 1.00 98.69 237 LEU A N 1
ATOM 1837 C CA . LEU A 1 237 ? 8.352 -12.372 -9.571 1.00 98.69 237 LEU A CA 1
ATOM 1838 C C . LEU A 1 237 ? 8.820 -10.921 -9.512 1.00 98.69 237 LEU A C 1
ATOM 1840 O O . LEU A 1 237 ? 9.264 -10.374 -10.521 1.00 98.69 237 LEU A O 1
ATOM 1844 N N . VAL A 1 238 ? 8.718 -10.316 -8.335 1.00 98.75 238 VAL A N 1
ATOM 1845 C CA . VAL A 1 238 ? 9.264 -8.990 -8.046 1.00 98.75 238 VAL A CA 1
ATOM 1846 C C . VAL A 1 238 ? 10.704 -9.165 -7.589 1.00 98.75 238 VAL A C 1
ATOM 1848 O O . VAL A 1 238 ? 10.937 -9.851 -6.592 1.00 98.75 238 VAL A O 1
ATOM 1851 N N . SER A 1 239 ? 11.638 -8.533 -8.297 1.00 98.25 239 SER A N 1
ATOM 1852 C CA . SER A 1 239 ? 13.061 -8.521 -7.962 1.00 98.25 239 SER A CA 1
ATOM 1853 C C . SER A 1 239 ? 13.541 -7.115 -7.637 1.00 98.25 239 SER A C 1
ATOM 1855 O O . SER A 1 239 ? 13.363 -6.209 -8.445 1.00 98.25 239 SER A O 1
ATOM 1857 N N . PHE A 1 240 ? 14.147 -6.918 -6.466 1.00 97.94 240 PHE A N 1
ATOM 1858 C CA . PHE A 1 240 ? 14.563 -5.582 -6.023 1.00 97.94 240 PHE A CA 1
ATOM 1859 C C . PHE A 1 240 ? 15.909 -5.171 -6.621 1.00 97.94 240 PHE A C 1
ATOM 1861 O O . PHE A 1 240 ? 16.922 -5.860 -6.462 1.00 97.94 240 PHE A O 1
ATOM 1868 N N . ASP A 1 241 ? 15.934 -4.015 -7.281 1.00 96.31 241 ASP A N 1
ATOM 1869 C CA . ASP A 1 241 ? 17.084 -3.588 -8.070 1.00 96.31 241 ASP A CA 1
ATOM 1870 C C . ASP A 1 241 ? 18.313 -3.356 -7.175 1.00 96.31 241 ASP A C 1
ATOM 1872 O O . ASP A 1 241 ? 18.257 -2.645 -6.173 1.00 96.31 241 ASP A O 1
ATOM 1876 N N . GLY A 1 242 ? 19.451 -3.960 -7.533 1.00 93.56 242 GLY A N 1
ATOM 1877 C CA . GLY A 1 242 ? 20.714 -3.824 -6.796 1.00 93.56 242 GLY A CA 1
ATOM 1878 C C . GLY A 1 242 ? 20.855 -4.689 -5.537 1.00 93.56 242 GLY A C 1
ATOM 1879 O O . GLY A 1 242 ? 21.843 -4.521 -4.813 1.00 93.56 242 GLY A O 1
ATOM 1880 N N . TRP A 1 243 ? 19.914 -5.605 -5.290 1.00 95.06 243 TRP A N 1
ATOM 1881 C CA . TRP A 1 243 ? 19.939 -6.573 -4.189 1.00 95.06 243 TRP A CA 1
ATOM 1882 C C . TRP A 1 243 ? 20.144 -8.013 -4.686 1.00 95.06 243 TRP A C 1
ATOM 1884 O O . TRP A 1 243 ? 19.957 -8.323 -5.857 1.00 95.06 243 TRP A O 1
ATOM 1894 N N . SER A 1 244 ? 20.540 -8.918 -3.785 1.00 90.94 244 SER A N 1
ATOM 1895 C CA . SER A 1 244 ? 20.943 -10.302 -4.102 1.00 90.94 244 SER A CA 1
ATOM 1896 C C . SER A 1 244 ? 19.789 -11.280 -4.375 1.00 90.94 244 SER A C 1
ATOM 1898 O O . SER A 1 244 ? 19.996 -12.491 -4.334 1.00 90.94 244 SER A O 1
ATOM 1900 N N . GLY A 1 245 ? 18.565 -10.790 -4.574 1.00 92.44 245 GLY A N 1
ATOM 1901 C CA . GLY A 1 245 ? 17.372 -11.623 -4.746 1.00 92.44 245 GLY A CA 1
ATOM 1902 C C . GLY A 1 245 ? 16.768 -12.177 -3.448 1.00 92.44 245 GLY A C 1
ATOM 1903 O O . GLY A 1 245 ? 15.685 -12.748 -3.451 1.00 92.44 245 GLY A O 1
ATOM 1904 N N . ALA A 1 246 ? 17.427 -11.993 -2.296 1.00 93.69 246 ALA A N 1
ATOM 1905 C CA . ALA A 1 246 ? 16.942 -12.510 -1.011 1.00 93.69 246 ALA A CA 1
ATOM 1906 C C . ALA A 1 246 ? 15.605 -11.891 -0.558 1.00 93.69 246 ALA A C 1
ATOM 1908 O O . ALA A 1 246 ? 14.952 -12.448 0.322 1.00 93.69 246 ALA A O 1
ATOM 1909 N N . PHE A 1 247 ? 15.229 -10.742 -1.116 1.00 94.31 247 PHE A N 1
ATOM 1910 C CA . PHE A 1 247 ? 13.994 -10.015 -0.815 1.00 94.31 247 PHE A CA 1
ATOM 1911 C C . PHE A 1 247 ? 12.908 -10.249 -1.868 1.00 94.31 247 PHE A C 1
ATOM 1913 O O . PHE A 1 247 ? 11.780 -9.799 -1.683 1.00 94.31 247 PHE A O 1
ATOM 1920 N N . ASP A 1 248 ? 13.238 -10.956 -2.948 1.00 97.19 248 ASP A N 1
ATOM 1921 C CA . ASP A 1 248 ? 12.339 -11.181 -4.068 1.00 97.19 248 ASP A CA 1
ATOM 1922 C C . ASP A 1 248 ? 11.144 -12.027 -3.641 1.00 97.19 248 ASP A C 1
ATOM 1924 O O . ASP A 1 248 ? 11.238 -12.905 -2.774 1.00 97.19 248 ASP A O 1
ATOM 1928 N N . TYR A 1 249 ? 10.000 -11.781 -4.268 1.00 98.31 249 TYR A N 1
ATOM 1929 C CA . TYR A 1 249 ? 8.796 -12.542 -3.974 1.00 98.31 249 TYR A CA 1
ATOM 1930 C C . TYR A 1 249 ? 7.893 -12.691 -5.189 1.00 98.31 249 TYR A C 1
ATOM 1932 O O . TYR A 1 249 ? 7.780 -11.810 -6.040 1.00 98.31 249 TYR A O 1
ATOM 1940 N N . TRP A 1 250 ? 7.183 -13.816 -5.224 1.00 98.31 250 TRP A N 1
ATOM 1941 C CA . TRP A 1 250 ? 6.067 -14.005 -6.135 1.00 98.31 250 TRP A CA 1
ATOM 1942 C C . TRP A 1 250 ? 4.816 -13.319 -5.589 1.00 98.31 250 TRP A C 1
ATOM 1944 O O . TRP A 1 250 ? 4.480 -13.418 -4.402 1.00 98.31 250 TRP A O 1
ATOM 1954 N N . THR A 1 251 ? 4.098 -12.634 -6.467 1.00 98.31 251 THR A N 1
ATOM 1955 C CA . THR A 1 251 ? 2.786 -12.069 -6.160 1.00 98.31 251 THR A CA 1
ATOM 1956 C C . THR A 1 251 ? 1.880 -12.119 -7.377 1.00 98.31 251 THR A C 1
ATOM 1958 O O . THR A 1 251 ? 2.350 -12.300 -8.499 1.00 98.31 251 THR A O 1
ATOM 1961 N N . ARG A 1 252 ? 0.572 -11.978 -7.166 1.00 98.06 252 ARG A N 1
ATOM 1962 C CA . ARG A 1 252 ? -0.369 -11.821 -8.274 1.00 98.06 252 ARG A CA 1
ATOM 1963 C C . ARG A 1 252 ? -0.155 -10.476 -8.969 1.00 98.06 252 ARG A C 1
ATOM 1965 O O . ARG A 1 252 ? 0.185 -9.495 -8.312 1.00 98.06 252 ARG A O 1
ATOM 1972 N N . PHE A 1 253 ? -0.402 -10.420 -10.276 1.00 98.06 253 PHE A N 1
ATOM 1973 C CA . PHE A 1 253 ? -0.253 -9.186 -11.062 1.00 98.06 253 PHE A CA 1
ATOM 1974 C C . PHE A 1 253 ? -1.143 -8.032 -10.555 1.00 98.06 253 PHE A C 1
ATOM 1976 O O . PHE A 1 253 ? -0.777 -6.872 -10.677 1.00 98.06 253 PHE A O 1
ATOM 1983 N N . ASP A 1 254 ? -2.291 -8.345 -9.946 1.00 97.69 254 ASP A N 1
ATOM 1984 C CA . ASP A 1 254 ? -3.267 -7.387 -9.405 1.00 97.69 254 ASP A CA 1
ATOM 1985 C C . ASP A 1 254 ? -3.015 -7.007 -7.932 1.00 97.69 254 ASP A C 1
ATOM 1987 O O . ASP A 1 254 ? -3.880 -6.429 -7.265 1.00 97.69 254 ASP A O 1
ATOM 1991 N N . SER A 1 255 ? -1.830 -7.333 -7.412 1.00 98.06 255 SER A N 1
ATOM 1992 C CA . SER A 1 255 ? -1.402 -7.016 -6.051 1.00 98.06 255 SER A CA 1
ATOM 1993 C C . SER A 1 255 ? -1.390 -5.507 -5.793 1.00 98.06 255 SER A C 1
ATOM 1995 O O . SER A 1 255 ? -0.823 -4.735 -6.564 1.00 98.06 255 SER A O 1
ATOM 1997 N N . ARG A 1 256 ? -1.950 -5.088 -4.649 1.00 97.88 256 ARG A N 1
ATOM 1998 C CA . ARG A 1 256 ? -1.956 -3.680 -4.200 1.00 97.88 256 ARG A CA 1
ATOM 1999 C C . ARG A 1 256 ? -0.589 -3.180 -3.710 1.00 97.88 256 ARG A C 1
ATOM 2001 O O . ARG A 1 256 ? -0.450 -1.996 -3.425 1.00 97.88 256 ARG A O 1
ATOM 2008 N N . ASP A 1 257 ? 0.396 -4.076 -3.645 1.00 98.38 257 ASP A N 1
ATOM 2009 C CA . ASP A 1 257 ? 1.791 -3.789 -3.284 1.00 98.38 257 ASP A CA 1
ATOM 2010 C C . ASP A 1 257 ? 2.672 -3.390 -4.483 1.00 98.38 257 ASP A C 1
ATOM 2012 O O . ASP A 1 257 ? 3.866 -3.152 -4.305 1.00 98.38 257 ASP A O 1
ATOM 2016 N N . LEU A 1 258 ? 2.114 -3.374 -5.700 1.00 98.69 258 LEU A N 1
ATOM 2017 C CA . LEU A 1 258 ? 2.814 -2.998 -6.931 1.00 98.69 258 LEU A CA 1
ATOM 2018 C C . LEU A 1 258 ? 2.315 -1.636 -7.413 1.00 98.69 258 LEU A C 1
ATOM 2020 O O . LEU A 1 258 ? 1.101 -1.406 -7.466 1.00 98.69 258 LEU A O 1
ATOM 2024 N N . PHE A 1 259 ? 3.233 -0.759 -7.808 1.00 98.69 259 PHE A N 1
ATOM 2025 C CA . PHE A 1 259 ? 2.934 0.595 -8.265 1.00 98.69 259 PHE A CA 1
ATOM 2026 C C . PHE A 1 259 ? 3.723 0.941 -9.536 1.00 98.69 259 PHE A C 1
ATOM 2028 O O . PHE A 1 259 ? 4.852 0.468 -9.709 1.00 98.69 259 PHE A O 1
ATOM 2035 N N . PRO A 1 260 ? 3.153 1.755 -10.442 1.00 98.44 260 PRO A N 1
ATOM 2036 C CA . PRO A 1 260 ? 3.881 2.220 -11.613 1.00 98.44 260 PRO A CA 1
ATOM 2037 C C . PRO A 1 260 ? 5.053 3.126 -11.215 1.00 98.44 260 PRO A C 1
ATOM 2039 O O . PRO A 1 260 ? 5.072 3.728 -10.143 1.00 98.44 260 PRO A O 1
ATOM 2042 N N . VAL A 1 261 ? 6.033 3.239 -12.108 1.00 98.31 261 VAL A N 1
ATOM 2043 C CA . VAL A 1 261 ? 7.160 4.168 -11.956 1.00 98.31 261 VAL A CA 1
ATOM 2044 C C . VAL A 1 261 ? 6.656 5.604 -11.751 1.00 98.31 261 VAL A C 1
ATOM 2046 O O . VAL A 1 261 ? 5.823 6.084 -12.519 1.00 98.31 261 VAL A O 1
ATOM 2049 N N . GLY A 1 262 ? 7.165 6.285 -10.721 1.00 97.31 262 GLY A N 1
ATOM 2050 C CA . GLY A 1 262 ? 6.816 7.666 -10.373 1.00 97.31 262 GLY A CA 1
ATOM 2051 C C . GLY A 1 262 ? 5.619 7.799 -9.425 1.00 97.31 262 GLY A C 1
ATOM 2052 O O . GLY A 1 262 ? 5.281 8.915 -9.020 1.00 97.31 262 GLY A O 1
ATOM 2053 N N . TRP A 1 263 ? 4.981 6.692 -9.033 1.00 98.19 263 TRP A N 1
ATOM 2054 C CA . TRP A 1 263 ? 3.780 6.730 -8.200 1.00 98.19 263 TRP A CA 1
ATOM 2055 C C . TRP A 1 263 ? 4.070 7.257 -6.794 1.00 98.19 263 TRP A C 1
ATOM 2057 O O . TRP A 1 263 ? 3.356 8.140 -6.323 1.00 98.19 263 TRP A O 1
ATOM 2067 N N . CYS A 1 264 ? 5.147 6.804 -6.146 1.00 97.81 264 CYS A N 1
ATOM 2068 C CA . CYS A 1 264 ? 5.598 7.316 -4.852 1.00 97.81 264 CYS A CA 1
ATOM 2069 C C . CYS A 1 264 ? 5.840 8.830 -4.877 1.00 97.81 264 CYS A C 1
ATOM 2071 O O . CYS A 1 264 ? 5.385 9.532 -3.974 1.00 97.81 264 CYS A O 1
ATOM 2073 N N . GLN A 1 265 ? 6.491 9.345 -5.926 1.00 96.31 265 GLN A N 1
ATOM 2074 C CA . GLN A 1 265 ? 6.736 10.781 -6.083 1.00 96.31 265 GLN A CA 1
ATOM 2075 C C . GLN A 1 265 ? 5.421 11.564 -6.181 1.00 96.31 265 GLN A C 1
ATOM 2077 O O . GLN A 1 265 ? 5.244 12.548 -5.464 1.00 96.31 265 GLN A O 1
ATOM 2082 N N . ALA A 1 266 ? 4.479 11.110 -7.014 1.00 97.12 266 ALA A N 1
ATOM 2083 C CA . ALA A 1 266 ? 3.161 11.735 -7.145 1.00 97.12 266 ALA A CA 1
ATOM 2084 C C . ALA A 1 266 ? 2.332 11.648 -5.848 1.00 97.12 266 ALA A C 1
ATOM 2086 O O . ALA A 1 266 ? 1.536 12.534 -5.547 1.00 97.12 266 ALA A O 1
ATOM 2087 N N . ALA A 1 267 ? 2.532 10.582 -5.076 1.00 96.94 267 ALA A N 1
ATOM 2088 C CA . ALA A 1 267 ? 1.833 10.288 -3.833 1.00 96.94 267 ALA A CA 1
ATOM 2089 C C . ALA A 1 267 ? 2.420 11.002 -2.601 1.00 96.94 267 ALA A C 1
ATOM 2091 O O . ALA A 1 267 ? 1.840 10.916 -1.516 1.00 96.94 267 ALA A O 1
ATOM 2092 N N . GLY A 1 268 ? 3.590 11.638 -2.729 1.00 95.38 268 GLY A N 1
ATOM 2093 C CA . GLY A 1 268 ? 4.349 12.156 -1.587 1.00 95.38 268 GLY A CA 1
ATOM 2094 C C . GLY A 1 268 ? 4.850 11.058 -0.636 1.00 95.38 268 GLY A C 1
ATOM 2095 O O . GLY A 1 268 ? 5.045 11.314 0.550 1.00 95.38 268 GLY A O 1
ATOM 2096 N N . HIS A 1 269 ? 5.031 9.829 -1.128 1.00 95.81 269 HIS A N 1
ATOM 2097 C CA . HIS A 1 269 ? 5.586 8.706 -0.370 1.00 95.81 269 HIS A CA 1
ATOM 2098 C C . HIS A 1 269 ? 7.093 8.588 -0.650 1.00 95.81 269 HIS A C 1
ATOM 2100 O O . HIS A 1 269 ? 7.497 8.685 -1.810 1.00 95.81 269 HIS A O 1
ATOM 2106 N N . PRO A 1 270 ? 7.953 8.334 0.355 1.00 95.69 270 PRO A N 1
ATOM 2107 C CA . PRO A 1 270 ? 9.373 8.117 0.102 1.00 95.69 270 PRO A CA 1
ATOM 2108 C C . PRO A 1 270 ? 9.590 6.850 -0.726 1.00 95.69 270 PRO A C 1
ATOM 2110 O O . PRO A 1 270 ? 9.090 5.774 -0.388 1.00 95.69 270 PRO A O 1
ATOM 2113 N N . LEU A 1 271 ? 10.387 6.976 -1.777 1.00 96.88 271 LEU A N 1
ATOM 2114 C CA . LEU A 1 271 ? 10.907 5.846 -2.529 1.00 96.88 271 LEU A CA 1
ATOM 2115 C C . LEU A 1 271 ? 12.348 5.584 -2.085 1.00 96.88 271 LEU A C 1
ATOM 2117 O O . LEU A 1 271 ? 13.143 6.519 -1.980 1.00 96.88 271 LEU A O 1
ATOM 2121 N N . GLN A 1 272 ? 12.689 4.329 -1.803 1.00 96.75 272 GLN A N 1
ATOM 2122 C CA . GLN A 1 272 ? 14.077 3.966 -1.514 1.00 96.75 272 GLN A CA 1
ATOM 2123 C C . GLN A 1 272 ? 14.929 4.047 -2.788 1.00 96.75 272 GLN A C 1
ATOM 2125 O O . GLN A 1 272 ? 14.431 3.749 -3.869 1.00 96.75 272 GLN A O 1
ATOM 2130 N N . PRO A 1 273 ? 16.217 4.406 -2.712 1.00 94.31 273 PRO A N 1
ATOM 2131 C CA . PRO A 1 273 ? 17.105 4.221 -3.851 1.00 94.31 273 PRO A CA 1
ATOM 2132 C C . PRO A 1 273 ? 17.330 2.717 -4.122 1.00 94.31 273 PRO A C 1
ATOM 2134 O O . PRO A 1 273 ? 17.174 1.892 -3.213 1.00 94.31 273 PRO A O 1
ATOM 2137 N N . PRO A 1 274 ? 17.743 2.333 -5.343 1.00 94.25 274 PRO A N 1
ATOM 2138 C CA . PRO A 1 274 ? 18.192 0.977 -5.634 1.00 94.25 274 PRO A CA 1
ATOM 2139 C C . PRO A 1 274 ? 19.346 0.542 -4.720 1.00 94.25 274 PRO A C 1
ATOM 2141 O O . PRO A 1 274 ? 20.112 1.363 -4.207 1.00 94.25 274 PRO A O 1
ATOM 2144 N N . GLY A 1 275 ? 19.510 -0.768 -4.554 1.00 93.25 275 GLY A N 1
ATOM 2145 C CA . GLY A 1 275 ? 20.576 -1.346 -3.746 1.00 93.25 275 GLY A CA 1
ATOM 2146 C C . GLY A 1 275 ? 21.985 -1.082 -4.304 1.00 93.25 275 GLY A C 1
ATOM 2147 O O . GLY A 1 275 ? 22.152 -0.729 -5.476 1.00 93.25 275 GLY A O 1
ATOM 2148 N N . PRO A 1 276 ? 23.041 -1.320 -3.504 1.00 89.56 276 PRO A N 1
ATOM 2149 C CA . PRO A 1 276 ? 24.420 -0.954 -3.851 1.00 89.56 276 PRO A CA 1
ATOM 2150 C C . PRO A 1 276 ? 24.965 -1.583 -5.142 1.00 89.56 276 PRO A C 1
ATOM 2152 O O . PRO A 1 276 ? 25.946 -1.095 -5.701 1.00 89.56 276 PRO A O 1
ATOM 2155 N N . GLN A 1 277 ? 24.376 -2.684 -5.618 1.00 87.12 277 GLN A N 1
ATOM 2156 C CA . GLN A 1 277 ? 24.824 -3.357 -6.840 1.00 87.12 277 GLN A CA 1
ATOM 2157 C C . GLN A 1 277 ? 24.199 -2.766 -8.113 1.00 87.12 277 GLN A C 1
ATOM 2159 O O . GLN A 1 277 ? 24.642 -3.102 -9.208 1.00 87.12 277 GLN A O 1
ATOM 2164 N N . ALA A 1 278 ? 23.226 -1.856 -7.996 1.00 83.56 278 ALA A N 1
ATOM 2165 C CA . ALA A 1 278 ? 22.511 -1.278 -9.136 1.00 83.56 278 ALA A CA 1
ATOM 2166 C C . ALA A 1 278 ? 23.376 -0.364 -10.021 1.00 83.56 278 ALA A C 1
ATOM 2168 O O . ALA A 1 278 ? 22.994 -0.057 -11.147 1.00 83.56 278 ALA A O 1
ATOM 2169 N N . SER A 1 279 ? 24.517 0.114 -9.518 1.00 69.38 279 SER A N 1
ATOM 2170 C CA . SER A 1 279 ? 25.481 0.936 -10.261 1.00 69.38 279 SER A CA 1
ATOM 2171 C C . SER A 1 279 ? 26.635 0.136 -10.864 1.00 69.38 279 SER A C 1
ATOM 2173 O O . SER A 1 279 ? 27.460 0.712 -11.572 1.00 69.38 279 SER A O 1
ATOM 2175 N N . ARG A 1 280 ? 26.721 -1.176 -10.602 1.00 65.81 280 ARG A N 1
ATOM 2176 C CA . ARG A 1 280 ? 27.782 -2.001 -11.182 1.00 65.81 280 ARG A CA 1
ATOM 2177 C C . ARG A 1 280 ? 27.470 -2.247 -12.660 1.00 65.81 280 ARG A C 1
ATOM 2179 O O . ARG A 1 280 ? 26.375 -2.724 -12.958 1.00 65.81 280 ARG A O 1
ATOM 2186 N N . PRO A 1 281 ? 28.406 -1.962 -13.582 1.00 54.09 281 PRO A N 1
ATOM 2187 C CA . PRO A 1 281 ? 28.242 -2.334 -14.979 1.00 54.09 281 PRO A CA 1
ATOM 2188 C C . PRO A 1 281 ? 27.947 -3.834 -15.058 1.00 54.09 281 PRO A C 1
ATOM 2190 O O . PRO A 1 281 ? 28.681 -4.632 -14.468 1.00 54.09 281 PRO A O 1
ATOM 2193 N N . LYS A 1 282 ? 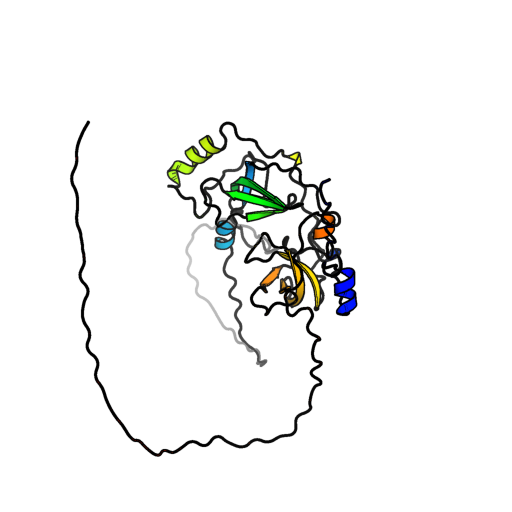26.880 -4.231 -15.764 1.00 53.03 282 LYS A N 1
ATOM 2194 C CA . LYS A 1 282 ? 26.692 -5.639 -16.126 1.00 53.03 282 LYS A CA 1
ATOM 2195 C C . LYS A 1 282 ? 27.901 -6.034 -16.971 1.00 53.03 282 LYS A C 1
ATOM 2197 O O . LYS A 1 282 ? 28.017 -5.604 -18.113 1.00 53.03 282 LYS A O 1
ATOM 2202 N N . LEU A 1 283 ? 28.813 -6.818 -16.399 1.00 42.03 283 LEU A N 1
ATOM 2203 C CA . LEU A 1 283 ? 29.848 -7.497 -17.168 1.00 42.03 283 LEU A CA 1
ATOM 2204 C C . LEU A 1 283 ? 29.123 -8.348 -18.213 1.00 42.03 283 LEU A C 1
ATOM 2206 O O . LEU A 1 283 ? 28.380 -9.266 -17.862 1.00 42.03 283 LEU A O 1
ATOM 2210 N N . SER A 1 284 ? 29.278 -7.999 -19.486 1.00 39.06 284 SER A N 1
ATOM 2211 C CA . SER A 1 284 ? 28.789 -8.797 -20.598 1.00 39.06 284 SER A CA 1
ATOM 2212 C C . SER A 1 284 ? 29.547 -10.122 -20.599 1.00 39.06 284 SER A C 1
ATOM 2214 O O . SER A 1 284 ? 30.684 -10.211 -21.052 1.00 39.06 284 SER A O 1
ATOM 2216 N N . ILE A 1 285 ? 28.926 -11.170 -20.063 1.00 44.53 285 ILE A N 1
ATOM 2217 C CA . ILE A 1 285 ? 29.384 -12.533 -20.310 1.00 44.53 285 ILE A CA 1
ATOM 2218 C C . ILE A 1 285 ? 28.952 -12.853 -21.740 1.00 44.53 285 ILE A C 1
ATOM 2220 O O . ILE A 1 285 ? 27.791 -13.162 -22.003 1.00 44.53 285 ILE A O 1
ATOM 2224 N N . SER A 1 286 ? 29.878 -12.700 -22.682 1.00 37.28 286 SER A N 1
ATOM 2225 C CA . SER A 1 286 ? 29.764 -13.311 -24.001 1.00 37.28 286 SER A CA 1
ATOM 2226 C C . SER A 1 286 ? 29.727 -14.838 -23.841 1.00 37.28 286 SER A C 1
ATOM 2228 O O . SER A 1 286 ? 30.407 -15.375 -22.963 1.00 37.28 286 SER A O 1
ATOM 2230 N N . PRO A 1 287 ? 28.947 -15.568 -24.657 1.00 40.69 287 PRO A N 1
ATOM 2231 C CA . PRO A 1 287 ? 28.942 -17.019 -24.605 1.00 40.69 287 PRO A CA 1
ATOM 2232 C C . PRO A 1 287 ? 30.269 -17.520 -25.183 1.00 40.69 287 PRO A C 1
ATOM 2234 O O . PRO A 1 287 ? 30.467 -17.549 -26.397 1.00 40.69 287 PRO A O 1
ATOM 2237 N N . SER A 1 288 ? 31.211 -17.880 -24.316 1.00 36.47 288 SER A N 1
ATOM 2238 C CA . SER A 1 288 ? 32.394 -18.634 -24.714 1.00 36.47 288 SER A CA 1
ATOM 2239 C C . SER A 1 288 ? 31.948 -20.049 -25.075 1.00 36.47 288 SER A C 1
ATOM 2241 O O . SER A 1 288 ? 31.595 -20.847 -24.209 1.00 36.47 288 SER A O 1
ATOM 2243 N N . ASN A 1 289 ? 31.943 -20.346 -26.374 1.00 33.94 289 ASN A N 1
ATOM 2244 C CA . ASN A 1 289 ? 31.836 -21.705 -26.887 1.00 33.94 289 ASN A CA 1
ATOM 2245 C C . ASN A 1 289 ? 32.935 -22.586 -26.271 1.00 33.94 289 ASN A C 1
ATOM 2247 O O . ASN A 1 289 ? 34.110 -22.215 -26.261 1.00 33.94 289 ASN A O 1
ATOM 2251 N N . ASN A 1 290 ? 32.520 -23.750 -25.773 1.00 38.91 290 ASN A N 1
ATOM 2252 C CA . ASN A 1 290 ? 33.374 -24.816 -25.259 1.00 38.91 290 ASN A CA 1
ATOM 2253 C C . ASN A 1 290 ? 34.455 -25.239 -26.263 1.00 38.91 290 ASN A C 1
ATOM 2255 O O . ASN A 1 290 ? 34.166 -25.440 -27.441 1.00 38.91 290 ASN A O 1
ATOM 2259 N N . HIS A 1 291 ? 35.640 -25.551 -25.739 1.00 35.16 291 HIS A N 1
ATOM 2260 C CA . HIS A 1 291 ? 36.386 -26.725 -26.180 1.00 35.16 291 HIS A CA 1
ATOM 2261 C C . HIS A 1 291 ? 36.861 -27.524 -24.962 1.00 35.16 291 HIS A C 1
ATOM 2263 O O . HIS A 1 291 ? 37.279 -26.966 -23.949 1.00 35.16 291 HIS A O 1
ATOM 2269 N N . ASP A 1 292 ? 36.713 -28.837 -25.091 1.00 38.97 292 ASP A N 1
ATOM 2270 C CA . ASP A 1 292 ? 36.881 -29.889 -24.098 1.00 38.97 292 ASP A CA 1
ATOM 2271 C C . ASP A 1 292 ? 38.217 -29.899 -23.343 1.00 38.97 292 ASP A C 1
ATOM 2273 O O . ASP A 1 292 ? 39.285 -29.679 -23.909 1.00 38.97 292 ASP A O 1
ATOM 2277 N N . SER A 1 293 ? 38.172 -30.336 -22.082 1.00 34.66 293 SER A N 1
ATOM 2278 C CA . SER A 1 293 ? 39.069 -31.403 -21.609 1.00 34.66 293 SER A CA 1
ATOM 2279 C C . SER A 1 293 ? 38.554 -32.019 -20.307 1.00 34.66 293 SER A C 1
ATOM 2281 O O . SER A 1 293 ? 38.666 -31.485 -19.208 1.00 34.66 293 SER A O 1
ATOM 2283 N N . HIS A 1 294 ? 37.974 -33.201 -20.472 1.00 34.81 294 HIS A N 1
ATOM 2284 C CA . HIS A 1 294 ? 37.815 -34.225 -19.453 1.00 34.81 294 HIS A CA 1
ATOM 2285 C C . HIS A 1 294 ? 39.202 -34.695 -18.991 1.00 34.81 294 HIS A C 1
ATOM 2287 O O . HIS A 1 294 ? 39.997 -35.032 -19.860 1.00 34.81 294 HIS A O 1
ATOM 2293 N N . LEU A 1 295 ? 39.479 -34.762 -17.679 1.00 34.34 295 LEU A N 1
ATOM 2294 C CA . LEU A 1 295 ? 40.401 -35.733 -17.055 1.00 34.34 295 LEU A CA 1
ATOM 2295 C C . LEU A 1 295 ? 40.270 -35.726 -15.511 1.00 34.34 295 LEU A C 1
ATOM 2297 O O . LEU A 1 295 ? 40.805 -34.874 -14.812 1.00 34.34 295 LEU A O 1
ATOM 2301 N N . SER A 1 296 ? 39.507 -36.714 -15.040 1.00 30.69 296 SER A N 1
ATOM 2302 C CA . SER A 1 296 ? 39.674 -37.592 -13.870 1.00 30.69 296 SER A CA 1
ATOM 2303 C C . SER A 1 296 ? 40.155 -37.081 -12.504 1.00 30.69 296 SER A C 1
ATOM 2305 O O . SER A 1 296 ? 41.270 -36.604 -12.313 1.00 30.69 296 SER A O 1
ATOM 2307 N N . CYS A 1 297 ? 39.342 -37.428 -11.500 1.00 30.81 297 CYS A N 1
ATOM 2308 C CA . CYS A 1 297 ? 39.745 -37.609 -10.114 1.00 30.81 297 CYS A CA 1
ATOM 2309 C C . CYS A 1 297 ? 40.851 -38.670 -9.973 1.00 30.81 297 CYS A C 1
ATOM 2311 O O . CYS A 1 297 ? 40.785 -39.724 -10.608 1.00 30.81 297 CYS A O 1
ATOM 2313 N N . ASN A 1 298 ? 41.799 -38.453 -9.057 1.00 29.00 298 ASN A N 1
ATOM 2314 C CA . ASN A 1 298 ? 42.355 -39.557 -8.284 1.00 29.00 298 ASN A CA 1
ATOM 2315 C C . ASN A 1 298 ? 42.899 -39.102 -6.929 1.00 29.00 298 ASN A C 1
ATOM 2317 O O . ASN A 1 298 ? 43.360 -37.980 -6.740 1.00 29.00 298 ASN A O 1
ATOM 2321 N N . GLN A 1 299 ? 42.752 -40.019 -5.987 1.00 32.25 299 GLN A N 1
ATOM 2322 C CA . GLN A 1 299 ? 42.914 -39.902 -4.548 1.00 32.25 299 GLN A CA 1
ATOM 2323 C C . GLN A 1 299 ? 44.282 -40.489 -4.126 1.00 32.25 299 GLN A C 1
ATOM 2325 O O . GLN A 1 299 ? 44.793 -41.361 -4.822 1.00 32.25 299 GLN A O 1
ATOM 2330 N N . GLN A 1 300 ? 44.761 -40.103 -2.927 1.00 33.00 300 GLN A N 1
ATOM 2331 C CA . GLN A 1 300 ? 45.825 -40.735 -2.098 1.00 33.00 300 GLN A CA 1
ATOM 2332 C C . GLN A 1 300 ? 47.289 -40.347 -2.457 1.00 33.00 300 GLN A C 1
ATOM 2334 O O . GLN A 1 300 ? 47.616 -40.196 -3.622 1.00 33.00 300 GLN A O 1
ATOM 2339 N N . ASN A 1 301 ? 48.254 -40.157 -1.539 1.00 29.11 301 ASN A N 1
ATOM 2340 C CA . ASN A 1 301 ? 48.346 -40.516 -0.119 1.00 29.11 301 ASN A CA 1
ATOM 2341 C C . ASN A 1 301 ? 49.476 -39.742 0.625 1.00 29.11 301 ASN A C 1
ATOM 2343 O O . ASN A 1 301 ? 50.508 -39.435 0.038 1.00 29.11 301 ASN A O 1
ATOM 2347 N N . SER A 1 302 ? 49.236 -39.490 1.922 1.00 30.86 302 SER A N 1
ATOM 2348 C CA . SER A 1 302 ? 50.104 -39.528 3.132 1.00 30.86 302 SER A CA 1
ATOM 2349 C C . SER A 1 302 ? 51.633 -39.268 3.121 1.00 30.86 302 SER A C 1
ATOM 2351 O O . SER A 1 302 ? 52.377 -39.967 2.441 1.00 30.86 302 SER A O 1
ATOM 2353 N N . ASN A 1 303 ? 52.093 -38.419 4.066 1.00 30.08 303 ASN A N 1
ATOM 2354 C CA . ASN A 1 303 ? 53.085 -38.728 5.136 1.00 30.08 303 ASN A CA 1
ATOM 2355 C C . ASN A 1 303 ? 53.202 -37.531 6.127 1.00 30.08 303 ASN A C 1
ATOM 2357 O O . ASN A 1 303 ? 53.523 -36.423 5.715 1.00 30.08 303 ASN A O 1
ATOM 2361 N N . SER A 1 304 ? 52.662 -37.631 7.356 1.00 31.66 304 SER A N 1
ATOM 2362 C CA . SER A 1 304 ? 53.320 -37.984 8.647 1.00 31.66 304 SER A CA 1
ATOM 2363 C C . SER A 1 304 ? 54.179 -36.848 9.260 1.00 31.66 304 SER A C 1
ATOM 2365 O O . SER A 1 304 ? 55.220 -36.513 8.715 1.00 31.66 304 SER A O 1
ATOM 2367 N N . LEU A 1 305 ? 53.694 -36.124 10.283 1.00 31.44 305 LEU A N 1
ATOM 2368 C CA . LEU A 1 305 ? 53.774 -36.374 11.748 1.00 31.44 305 LEU A CA 1
ATOM 2369 C C . LEU A 1 305 ? 55.049 -35.827 12.429 1.00 31.44 305 LEU A C 1
ATOM 2371 O O . LEU A 1 305 ? 56.122 -36.399 12.294 1.00 31.44 305 LEU A O 1
ATOM 2375 N N . SER A 1 306 ? 54.873 -34.826 13.302 1.00 30.97 306 SER A N 1
ATOM 2376 C CA . SER A 1 306 ? 55.555 -34.771 14.605 1.00 30.97 306 SER A CA 1
ATOM 2377 C C . SER A 1 306 ? 54.743 -33.943 15.608 1.00 30.97 306 SER A C 1
ATOM 2379 O O . SER A 1 306 ? 54.347 -32.812 15.344 1.00 30.97 306 SER A O 1
ATOM 2381 N N . SER A 1 307 ? 54.486 -34.577 16.743 1.00 29.84 307 SER A N 1
ATOM 2382 C CA . SER A 1 307 ? 53.638 -34.222 17.879 1.00 29.84 307 SER A CA 1
ATOM 2383 C C . SER A 1 307 ? 54.318 -33.344 18.934 1.00 29.84 307 SER A C 1
ATOM 2385 O O . SER A 1 307 ? 55.484 -33.584 19.241 1.00 29.84 307 SER A O 1
ATOM 2387 N N . SER A 1 308 ? 53.536 -32.525 19.644 1.00 29.31 308 SER A N 1
ATOM 2388 C CA . SER A 1 308 ? 53.620 -32.441 21.113 1.00 29.31 308 SER A CA 1
ATOM 2389 C C . SER A 1 308 ? 52.354 -31.839 21.752 1.00 29.31 308 SER A C 1
ATOM 2391 O O . SER A 1 308 ? 51.842 -30.789 21.383 1.00 29.31 308 SER A O 1
ATOM 2393 N N . THR A 1 309 ? 51.849 -32.623 22.700 1.00 28.70 309 THR A N 1
ATOM 2394 C CA . THR A 1 309 ? 50.765 -32.499 23.689 1.00 28.70 309 THR A CA 1
ATOM 2395 C C . THR A 1 309 ? 50.752 -31.222 24.535 1.00 28.70 309 THR A C 1
ATOM 2397 O O . THR A 1 309 ? 51.819 -30.726 24.859 1.00 28.70 309 THR A O 1
ATOM 2400 N N . HIS A 1 310 ? 49.565 -30.800 25.016 1.00 31.30 310 HIS A N 1
ATOM 2401 C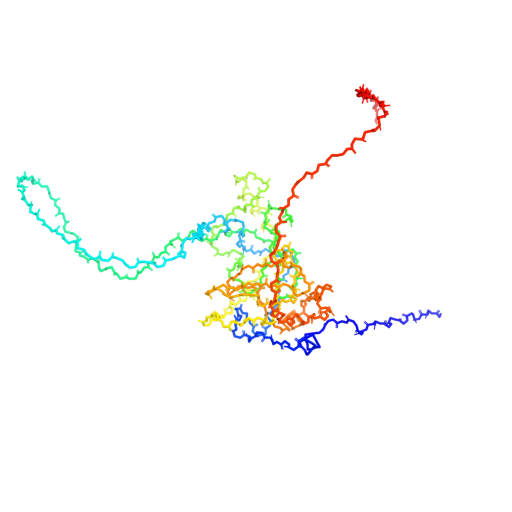 CA . HIS A 1 310 ? 49.236 -30.699 26.458 1.00 31.30 310 HIS A CA 1
ATOM 2402 C C . HIS A 1 310 ? 47.732 -30.418 26.735 1.00 31.30 310 HIS A C 1
ATOM 2404 O O . HIS A 1 310 ? 47.216 -29.332 26.512 1.00 31.30 310 HIS A O 1
ATOM 2410 N N . THR A 1 311 ? 47.058 -31.475 27.207 1.00 29.91 311 THR A N 1
ATOM 2411 C CA . THR A 1 311 ? 46.064 -31.599 28.304 1.00 29.91 311 THR A CA 1
ATOM 2412 C C . THR A 1 311 ? 45.101 -30.464 28.704 1.00 29.91 311 THR A C 1
ATOM 2414 O O . THR A 1 311 ? 45.490 -29.387 29.140 1.00 29.91 311 THR A O 1
ATOM 2417 N N . SER A 1 312 ? 43.824 -30.857 28.735 1.00 32.06 312 SER A N 1
ATOM 2418 C CA . SER A 1 312 ? 42.616 -30.246 29.306 1.00 32.06 312 SER A CA 1
ATOM 2419 C C . SER A 1 312 ? 42.477 -30.385 30.831 1.00 32.06 312 SER A C 1
ATOM 2421 O O . SER A 1 312 ? 42.744 -31.466 31.355 1.00 32.06 312 SER A O 1
ATOM 2423 N N . THR A 1 313 ? 41.865 -29.398 31.497 1.00 30.42 313 THR A N 1
ATOM 2424 C CA . THR A 1 313 ? 41.081 -29.588 32.737 1.00 30.42 313 THR A CA 1
ATOM 2425 C C . THR A 1 313 ? 39.916 -28.592 32.828 1.00 30.42 313 THR A C 1
ATOM 2427 O O . THR A 1 313 ? 40.023 -27.430 32.448 1.00 30.42 313 THR A O 1
ATOM 2430 N N . ALA A 1 314 ? 38.777 -29.086 33.318 1.00 33.53 314 ALA A N 1
ATOM 2431 C CA . ALA A 1 314 ? 37.527 -28.370 33.557 1.00 33.53 314 ALA A CA 1
ATOM 2432 C C . ALA A 1 314 ? 37.395 -27.950 35.033 1.00 33.53 314 ALA A C 1
ATOM 2434 O O . ALA A 1 314 ? 37.880 -28.674 35.901 1.00 33.53 314 ALA A O 1
ATOM 2435 N N . SER A 1 315 ? 36.652 -26.875 35.337 1.00 30.23 315 SER A N 1
ATOM 2436 C CA . SER A 1 315 ? 35.967 -26.727 36.637 1.00 30.23 315 SER A CA 1
ATOM 2437 C C . SER A 1 315 ? 34.863 -25.645 36.675 1.00 30.23 315 SER A C 1
ATOM 2439 O O . SER A 1 315 ? 35.047 -24.473 36.372 1.00 30.23 315 SER A O 1
ATOM 2441 N N . SER A 1 316 ? 33.678 -26.138 37.042 1.00 32.12 316 SER A N 1
ATOM 2442 C CA . SER A 1 316 ? 32.553 -25.592 37.826 1.00 32.12 316 SER A CA 1
ATOM 2443 C C . SER A 1 316 ? 32.522 -24.140 38.362 1.00 32.12 316 SER A C 1
ATOM 2445 O O . SER A 1 316 ? 33.442 -23.663 39.017 1.00 32.12 316 SER A O 1
ATOM 2447 N N . LYS A 1 317 ? 31.317 -23.545 38.242 1.00 37.06 317 LYS A N 1
ATOM 2448 C CA . LYS A 1 317 ? 30.761 -22.352 38.934 1.00 37.06 317 LYS A CA 1
ATOM 2449 C C . LYS A 1 317 ? 30.914 -22.366 40.471 1.00 37.06 317 LYS A C 1
ATOM 2451 O O . LYS A 1 317 ? 30.926 -23.441 41.068 1.00 37.06 317 LYS A O 1
ATOM 2456 N N . PRO A 1 318 ? 30.725 -21.193 41.117 1.00 36.66 318 PRO A N 1
ATOM 2457 C CA . PRO A 1 318 ? 29.594 -21.103 42.048 1.00 36.66 318 PRO A CA 1
ATOM 2458 C C . PRO A 1 318 ? 28.760 -19.806 41.987 1.00 36.66 318 PRO A C 1
ATOM 2460 O O . PRO A 1 318 ? 29.145 -18.758 41.480 1.00 36.66 318 PRO A O 1
ATOM 2463 N N . ARG A 1 319 ? 27.556 -19.963 42.538 1.00 31.62 319 ARG A N 1
ATOM 2464 C CA . ARG A 1 319 ? 26.410 -19.060 42.705 1.00 31.62 319 ARG A CA 1
ATOM 2465 C C . ARG A 1 319 ? 26.620 -18.158 43.931 1.00 31.62 319 ARG A C 1
ATOM 2467 O O . ARG A 1 319 ? 27.035 -18.667 44.968 1.00 31.62 319 ARG A O 1
ATOM 2474 N N . ARG A 1 320 ? 26.248 -16.872 43.878 1.00 32.94 320 ARG A N 1
ATOM 2475 C CA . ARG A 1 320 ? 26.132 -16.021 45.080 1.00 32.94 320 ARG A CA 1
ATOM 2476 C C . ARG A 1 320 ? 24.749 -15.376 45.166 1.00 32.94 320 ARG A C 1
ATOM 2478 O O . ARG A 1 320 ? 24.240 -14.825 44.198 1.00 32.94 320 ARG A O 1
ATOM 2485 N N . ARG A 1 321 ? 24.144 -15.538 46.341 1.00 32.34 321 ARG A N 1
ATOM 2486 C CA . ARG A 1 321 ? 22.811 -15.113 46.769 1.00 32.34 321 ARG A CA 1
ATOM 2487 C C . ARG A 1 321 ? 23.034 -14.376 48.091 1.00 32.34 321 ARG A C 1
ATOM 2489 O O . ARG A 1 321 ? 23.636 -14.970 48.978 1.00 32.34 321 ARG A O 1
ATOM 2496 N N . THR A 1 322 ? 22.554 -13.146 48.229 1.00 38.28 322 THR A N 1
ATOM 2497 C CA . THR A 1 322 ? 22.405 -12.458 49.523 1.00 38.28 322 THR A CA 1
ATOM 2498 C C . THR A 1 322 ? 21.165 -11.565 49.457 1.00 38.28 322 THR A C 1
ATOM 2500 O O . THR A 1 322 ? 21.154 -10.588 48.715 1.00 38.28 322 THR A O 1
ATOM 2503 N N . GLY A 1 323 ? 20.111 -11.932 50.198 1.00 32.19 323 GLY A N 1
ATOM 2504 C CA . GLY A 1 323 ? 19.212 -10.944 50.817 1.00 32.19 323 GLY A CA 1
ATOM 2505 C C . GLY A 1 323 ? 19.924 -10.356 52.045 1.00 32.19 323 GLY A C 1
ATOM 2506 O O . GLY A 1 323 ? 20.963 -10.879 52.436 1.00 32.19 323 GLY A O 1
ATOM 2507 N N . GLY A 1 324 ? 19.490 -9.296 52.708 1.00 33.91 324 GLY A N 1
ATOM 2508 C CA . GLY A 1 324 ? 18.244 -8.541 52.710 1.00 33.91 324 GLY A CA 1
ATOM 2509 C C . GLY A 1 324 ? 18.098 -8.007 54.139 1.00 33.91 324 GLY A C 1
ATOM 2510 O O . GLY A 1 324 ? 18.303 -8.777 55.072 1.00 33.91 324 GLY A O 1
ATOM 2511 N N . SER A 1 325 ? 17.770 -6.731 54.329 1.00 36.16 325 SER A N 1
ATOM 2512 C CA . SER A 1 325 ? 17.308 -6.222 55.625 1.00 36.16 325 SER A CA 1
ATOM 2513 C C . SER A 1 325 ? 16.601 -4.877 55.466 1.00 36.16 325 SER A C 1
ATOM 2515 O O . SER A 1 325 ? 17.078 -3.960 54.808 1.00 36.16 325 SER A O 1
ATOM 2517 N N . SER A 1 326 ? 15.419 -4.863 56.062 1.00 41.06 326 SER A N 1
ATOM 2518 C CA . SER A 1 326 ? 14.436 -3.814 56.306 1.00 41.06 326 SER A CA 1
ATOM 2519 C C . SER A 1 326 ? 14.920 -2.674 57.201 1.00 41.06 326 SER A C 1
ATOM 2521 O O . SER A 1 326 ? 15.623 -2.960 58.162 1.00 41.06 326 SER A O 1
ATOM 2523 N N . GLU A 1 327 ? 14.362 -1.469 57.031 1.00 42.00 327 GLU A N 1
ATOM 2524 C CA . GLU A 1 327 ? 13.891 -0.669 58.172 1.00 42.00 327 GLU A CA 1
ATOM 2525 C C . GLU A 1 327 ? 12.791 0.331 57.780 1.00 42.00 327 GLU A C 1
ATOM 2527 O O . GLU A 1 327 ? 12.737 0.820 56.654 1.00 42.00 327 GLU A O 1
ATOM 2532 N N . LYS A 1 328 ? 11.868 0.526 58.726 1.00 44.00 328 LYS A N 1
ATOM 2533 C CA . LYS A 1 328 ? 10.672 1.375 58.698 1.00 44.00 328 LYS A CA 1
ATOM 2534 C C . LYS A 1 328 ? 11.032 2.826 59.032 1.00 44.00 328 LYS A C 1
ATOM 2536 O O . LYS A 1 328 ? 11.822 3.024 59.948 1.00 44.00 328 LYS A O 1
ATOM 2541 N N . ALA A 1 329 ? 10.323 3.783 58.437 1.00 43.56 329 ALA A N 1
ATOM 2542 C CA . ALA A 1 329 ? 9.549 4.844 59.105 1.00 43.56 329 ALA A CA 1
ATOM 2543 C C . ALA A 1 329 ? 8.813 5.657 58.034 1.00 43.56 329 ALA A C 1
ATOM 2545 O O . ALA A 1 329 ? 9.457 5.973 57.010 1.00 43.56 329 ALA A O 1
#

Foldseek 3Di:
DDDPPDPPPPPVPDDDPVVLCVVVVAAADDQLLEQADPFADFFPDDAQAKWKFFQVVQVVVLDDPDPPDPDDDDDDDDDDDDDDDDDDDDDDDDDDDDDDDDDDPDDDPPDPRPPGAIAMWGFHDDFQQKTFIDGQQADPPRTDIDGLQDPRIAWPPPPDDHAQHDRRVDDRVCRVVSVVVSPVVGHTDDRVSRHHGGDFRPANPDDFFHWWWFAQPVHRLAIEIWTFHDDDGQKTWTGAAQDPRPRIDIDGSHDPRIGTRCNCVSRVGDHDYGHPRNPPPPPPPDPDDDDDDDDDDDDDDDDDDDDDDDDDDDDDDDDDDDDDDDDDD